Protein AF-A0A2D9G737-F1 (afdb_monomer)

pLDDT: mean 83.15, std 13.51, range [38.62, 96.81]

Radius of gyration: 27.71 Å; Cα contacts (8 Å, |Δi|>4): 265; chains: 1; bounding box: 64×62×77 Å

Secondary structure (DSSP, 8-state):
--------------SHHHHHHHHHHHHHHHHHTT-HHHHHHHHHHHHHHHHHHHHHHTT----GGG-PPBP-STTSTTSBHHHHHHHHHHHHHHHHHHHHHHHHHHHHTT---HHHHHHHHHHHHHTT-SPTT--SHHHHHHHHB-TTS-B-HHHHHHHTTTSS-HHHHS--TT---S---HHHHHTS-HHHHHHHHHHHHHHHHHHHHHHHHHHHHT-TTS-HHHHHHHHHHHHHHHHHHHHHHHHHHHHHHHHHHHHH---TTSHHHHHHHHHHHHHHHHHH-

Sequence (285 aa):
MSYDDHDDHGHHGSWAPIIASLGTMIFLYGFSEADMGITALGIAVLVWGMFTWWKDDLPFDGSEEMGELEAYGTPFGGMKIRKAGIWLFLMSEVMIFGSFFGAYMRMRTNWNTHWTLRDKAQEAIDTGVAGPGLTDIDSIVHECMTAKHKPMVAQCEEATGGLVNETFWFTDAGTPAYQHVAAEYITADFWTLLPGAVNTFALILSSFTVVLALKAAKNVDLEASVRDRKIRNYLAMTLLLGTLFLILKLWEWNHLIQDYDFTISTLAGSFFYVTTGAHGIHVFV

Mean predicted aligned error: 10.64 Å

Solvent-accessible surface area (backbone atoms only — not comparable to full-atom values): 15642 Å² total; per-residue (Å²): 134,90,80,84,82,80,75,70,82,73,72,69,85,67,60,28,66,59,38,28,52,52,9,48,52,38,22,54,52,14,56,73,70,69,35,66,68,46,24,52,50,9,49,52,38,25,51,50,14,50,52,51,42,47,65,70,53,65,78,66,79,82,52,79,90,74,61,78,56,62,30,80,50,85,94,46,52,82,35,50,40,70,63,51,48,51,52,53,52,52,52,52,51,53,53,54,51,47,50,50,52,52,52,48,50,35,62,75,43,48,58,52,50,74,67,57,50,45,52,44,33,44,50,12,49,77,71,69,42,30,26,94,90,48,85,46,46,67,58,40,51,54,62,19,31,46,101,81,75,45,76,38,46,74,49,24,18,52,37,22,55,58,73,37,39,75,55,46,55,43,38,58,96,82,61,74,72,96,59,81,44,70,66,63,65,33,67,69,40,71,81,54,34,46,61,57,53,52,39,54,50,32,53,54,51,22,56,51,29,45,52,51,20,52,54,40,70,71,42,80,89,49,57,65,75,59,32,53,52,49,28,52,52,24,47,50,49,23,53,51,29,49,51,49,39,54,53,52,49,54,51,52,50,51,46,38,38,73,77,65,67,54,37,66,87,40,73,49,28,35,53,49,52,51,51,54,44,54,50,50,52,63,69,70,106

Foldseek 3Di:
DDDPPPPDPCPPDQCLVVQLVQLVVQLVVCVVVVNPVSNVSSVVSNVVSVVSVCVVVVVCPVDCVVPQDQDCDPPRHRDGVVVVVVVVVVVVVVVVLVVLVVVVVCLLFVADDLVVLLVLLVVLLVVVLAAPPDNHSVVLSPQQADPVRDGPAVSNCRRSNNSRHPCNRTNPNPDDPPADALVCVQPVDPVSVVLVVVLVVLQVVLVVLQVQLVVLVPDPVDDPVVSVVSNVVSVVSSVVSLVSNLVSVVVSVVCCCPVVVLDCVGPNSVSVCVSVVVVNVVSVD

Structure (mmCIF, N/CA/C/O backbone):
data_AF-A0A2D9G737-F1
#
_entry.id   AF-A0A2D9G737-F1
#
loop_
_atom_site.group_PDB
_atom_site.id
_atom_site.type_symbol
_atom_site.label_atom_id
_atom_site.label_alt_id
_atom_site.label_comp_id
_atom_site.label_asym_id
_atom_site.label_entity_id
_atom_site.label_seq_id
_atom_site.pdbx_PDB_ins_code
_atom_site.Cartn_x
_atom_site.Cartn_y
_atom_site.Cartn_z
_atom_site.occupancy
_atom_site.B_iso_or_equiv
_atom_site.auth_seq_id
_atom_site.auth_comp_id
_atom_site.auth_asym_id
_atom_site.auth_atom_id
_atom_site.pdbx_PDB_model_num
ATOM 1 N N . MET A 1 1 ? 6.337 42.577 -38.619 1.00 38.62 1 MET A N 1
ATOM 2 C CA . MET A 1 1 ? 6.079 41.266 -39.242 1.00 38.62 1 MET A CA 1
ATOM 3 C C . MET A 1 1 ? 5.947 40.299 -38.084 1.00 38.62 1 MET A C 1
ATOM 5 O O . MET A 1 1 ? 6.913 40.166 -37.346 1.00 38.62 1 MET A O 1
ATOM 9 N N . SER A 1 2 ? 4.724 39.842 -37.808 1.00 45.25 2 SER A N 1
ATOM 10 C CA . SER A 1 2 ? 4.411 38.957 -36.687 1.00 45.25 2 SER A CA 1
ATOM 11 C C . SER A 1 2 ? 5.029 37.584 -36.913 1.00 45.25 2 SER A C 1
ATOM 13 O O . SER A 1 2 ? 5.023 37.087 -38.036 1.00 45.25 2 SER A O 1
ATOM 15 N N . TYR A 1 3 ? 5.543 36.999 -35.841 1.00 41.84 3 TYR A N 1
ATOM 16 C CA . TYR A 1 3 ? 5.690 35.559 -35.704 1.00 41.84 3 TYR A CA 1
ATOM 17 C C . TYR A 1 3 ? 5.041 35.222 -34.364 1.00 41.84 3 TYR A C 1
ATOM 19 O O . TYR A 1 3 ? 5.625 35.434 -33.303 1.00 41.84 3 TYR A O 1
ATOM 27 N N . ASP A 1 4 ? 3.761 34.862 -34.447 1.00 50.03 4 ASP A N 1
ATOM 28 C CA . ASP A 1 4 ? 3.094 34.048 -33.443 1.00 50.03 4 ASP A CA 1
ATOM 29 C C . ASP A 1 4 ? 3.833 32.708 -33.427 1.00 50.03 4 ASP A C 1
ATOM 31 O O . ASP A 1 4 ? 3.781 31.988 -34.417 1.00 50.03 4 ASP A O 1
ATOM 35 N N . ASP A 1 5 ? 4.537 32.402 -32.339 1.00 45.62 5 ASP A N 1
ATOM 36 C CA . ASP A 1 5 ? 5.130 31.077 -32.086 1.00 45.62 5 ASP A CA 1
ATOM 37 C C . ASP A 1 5 ? 4.305 30.357 -31.002 1.00 45.62 5 ASP A C 1
ATOM 39 O O . ASP A 1 5 ? 4.807 29.701 -30.092 1.00 45.62 5 ASP A O 1
ATOM 43 N N . HIS A 1 6 ? 2.983 30.539 -31.083 1.00 48.62 6 HIS A N 1
ATOM 44 C CA . HIS A 1 6 ? 2.002 29.645 -30.484 1.00 48.62 6 HIS A CA 1
ATOM 45 C C . HIS A 1 6 ? 1.850 28.423 -31.397 1.00 48.62 6 HIS A C 1
ATOM 47 O O . HIS A 1 6 ? 0.770 28.172 -31.921 1.00 48.62 6 HIS A O 1
ATOM 53 N N . ASP A 1 7 ? 2.929 27.668 -31.598 1.00 46.72 7 ASP A N 1
ATOM 54 C CA . ASP A 1 7 ? 2.819 26.333 -32.176 1.00 46.72 7 ASP A CA 1
ATOM 55 C C . ASP A 1 7 ? 2.378 25.377 -31.068 1.00 46.72 7 ASP A C 1
ATOM 57 O O . ASP A 1 7 ? 3.152 24.711 -30.378 1.00 46.72 7 ASP A O 1
ATOM 61 N N . ASP A 1 8 ? 1.061 25.427 -30.878 1.00 45.34 8 ASP A N 1
ATOM 62 C CA . ASP A 1 8 ? 0.184 24.361 -30.436 1.00 45.34 8 ASP A CA 1
ATOM 63 C C . ASP A 1 8 ? 0.866 22.987 -30.432 1.00 45.34 8 ASP A C 1
ATOM 65 O O . ASP A 1 8 ? 1.099 22.361 -31.471 1.00 45.34 8 ASP A O 1
ATOM 69 N N . HIS A 1 9 ? 1.101 22.457 -29.230 1.00 53.53 9 HIS A N 1
ATOM 70 C CA . HIS A 1 9 ? 1.337 21.032 -29.044 1.00 53.53 9 HIS A CA 1
ATOM 71 C C . HIS A 1 9 ? 0.063 20.275 -29.421 1.00 53.53 9 HIS A C 1
ATOM 73 O O . HIS A 1 9 ? -0.778 19.947 -28.581 1.00 53.53 9 HIS A O 1
ATOM 79 N N . GLY A 1 10 ? -0.077 19.981 -30.709 1.00 44.09 10 GLY A N 1
ATOM 80 C CA . GLY A 1 10 ? -1.022 19.007 -31.213 1.00 44.09 10 GLY A CA 1
ATOM 81 C C . GLY A 1 10 ? -0.613 17.623 -30.729 1.00 44.09 10 GLY A C 1
ATOM 82 O O . GLY A 1 10 ? -0.044 16.847 -31.495 1.00 44.09 10 GLY A O 1
ATOM 83 N N . HIS A 1 11 ? -0.918 17.290 -29.470 1.00 54.44 11 HIS A N 1
ATOM 84 C CA . HIS A 1 11 ? -1.119 15.902 -29.079 1.00 54.44 11 HIS A CA 1
ATOM 85 C C . HIS A 1 11 ? -2.234 15.375 -29.978 1.00 54.44 11 HIS A C 1
ATOM 87 O O . HIS A 1 11 ? -3.411 15.702 -29.843 1.00 54.44 11 HIS A O 1
ATOM 93 N N . HIS A 1 12 ? -1.811 14.621 -30.976 1.00 54.84 12 HIS A N 1
ATOM 94 C CA . HIS A 1 12 ? -2.632 13.941 -31.952 1.00 54.84 12 HIS A CA 1
ATOM 95 C C . HIS A 1 12 ? -3.614 13.119 -31.124 1.00 54.84 12 HIS A C 1
ATOM 97 O O . HIS A 1 12 ? -3.167 12.390 -30.242 1.00 54.84 12 HIS A O 1
ATOM 103 N N . GLY A 1 13 ? -4.921 13.331 -31.320 1.00 62.19 13 GLY A N 1
ATOM 104 C CA . GLY A 1 13 ? -5.977 12.904 -30.400 1.00 62.19 13 GLY A CA 1
ATOM 105 C C . GLY A 1 13 ? -5.836 11.447 -29.966 1.00 62.19 13 GLY A C 1
ATOM 106 O O . GLY A 1 13 ? -6.342 10.545 -30.634 1.00 62.19 13 GLY A O 1
ATOM 107 N N . SER A 1 14 ? -5.130 11.216 -28.856 1.00 75.81 14 SER A N 1
ATOM 108 C CA . SER A 1 14 ? -4.991 9.888 -28.286 1.00 75.81 14 SER A CA 1
ATOM 109 C C . SER A 1 14 ? -6.333 9.548 -27.673 1.00 75.81 14 SER A C 1
ATOM 111 O O . SER A 1 14 ? -6.892 10.298 -26.874 1.00 75.81 14 SER A O 1
ATOM 113 N N . TRP A 1 15 ? -6.864 8.402 -28.069 1.00 84.44 15 TRP A N 1
ATOM 114 C CA . TRP A 1 15 ? -8.124 7.894 -27.547 1.00 84.44 15 TRP A CA 1
ATOM 115 C C . TRP A 1 15 ? -7.937 7.277 -26.159 1.00 84.44 15 TRP A C 1
ATOM 117 O O . TRP A 1 15 ? -8.921 6.949 -25.499 1.00 84.44 15 TRP A O 1
ATOM 127 N N . ALA A 1 16 ? -6.692 7.136 -25.691 1.00 89.38 16 ALA A N 1
ATOM 128 C CA . ALA A 1 16 ? -6.380 6.451 -24.448 1.00 89.38 16 ALA A CA 1
ATOM 129 C C . ALA A 1 16 ? -7.069 7.056 -23.208 1.00 89.38 16 ALA A C 1
ATOM 131 O O . ALA A 1 16 ? -7.623 6.273 -22.438 1.00 89.38 16 ALA A O 1
ATOM 132 N N . PRO A 1 17 ? -7.167 8.391 -23.020 1.00 91.19 17 PRO A N 1
ATOM 133 C CA . PRO A 1 17 ? -7.915 8.963 -21.896 1.00 91.19 17 PRO A CA 1
ATOM 134 C C . PRO A 1 17 ? -9.419 8.649 -21.945 1.00 91.19 17 PRO A C 1
ATOM 136 O O . PRO A 1 17 ? -10.047 8.411 -20.912 1.00 91.19 17 PRO A O 1
ATOM 139 N N . ILE A 1 18 ? -10.008 8.602 -23.145 1.00 93.00 18 ILE A N 1
ATOM 140 C CA . ILE A 1 18 ? -11.428 8.267 -23.335 1.00 93.00 18 ILE A CA 1
ATOM 141 C C . ILE A 1 18 ? -11.661 6.782 -23.028 1.00 93.00 18 ILE A C 1
ATOM 143 O O . ILE A 1 18 ? -12.586 6.436 -22.299 1.00 93.00 18 ILE A O 1
ATOM 147 N N . ILE A 1 19 ? -10.792 5.901 -23.527 1.00 93.19 19 ILE A N 1
ATOM 148 C CA . ILE A 1 19 ? -10.875 4.458 -23.269 1.00 93.19 19 ILE A CA 1
ATOM 149 C C . ILE A 1 19 ? -10.659 4.168 -21.777 1.00 93.19 19 ILE A C 1
ATOM 151 O O . ILE A 1 19 ? -11.421 3.407 -21.187 1.00 93.19 19 ILE A O 1
ATOM 155 N N . ALA A 1 20 ? -9.671 4.808 -21.145 1.00 93.88 20 ALA A N 1
ATOM 156 C CA . ALA A 1 20 ? -9.384 4.633 -19.724 1.00 93.88 20 ALA A CA 1
ATOM 157 C C . ALA A 1 20 ? -10.532 5.137 -18.834 1.00 93.88 20 ALA A C 1
ATOM 159 O O . ALA A 1 20 ? -10.919 4.447 -17.894 1.00 93.88 20 ALA A O 1
ATOM 160 N N . SER A 1 21 ? -11.122 6.299 -19.138 1.00 94.88 21 SER A N 1
ATOM 161 C CA . SER A 1 21 ? -12.277 6.816 -18.384 1.00 94.88 21 SER A CA 1
ATOM 162 C C . SER A 1 21 ? -13.524 5.943 -18.551 1.00 94.88 21 SER A C 1
ATOM 164 O O . SER A 1 21 ? -14.192 5.650 -17.557 1.00 94.88 21 SER A O 1
ATOM 166 N N . LEU A 1 22 ? -13.797 5.449 -19.765 1.00 95.88 22 LEU A N 1
ATOM 167 C CA . LEU A 1 22 ? -14.870 4.484 -20.013 1.00 95.88 22 LEU A CA 1
ATOM 168 C C . LEU A 1 22 ? -14.628 3.165 -19.261 1.00 95.88 22 LEU A C 1
ATOM 170 O O . LEU A 1 22 ? -15.549 2.638 -18.640 1.00 95.88 22 LEU A O 1
ATOM 174 N N . GLY A 1 23 ? -13.393 2.659 -19.273 1.00 96.12 23 GLY A N 1
ATOM 175 C CA . GLY A 1 23 ? -12.992 1.470 -18.520 1.00 96.12 23 GLY A CA 1
ATOM 176 C C . GLY A 1 23 ? -13.212 1.636 -17.018 1.00 96.12 23 GLY A C 1
ATOM 177 O O . GLY A 1 23 ? -13.841 0.779 -16.400 1.00 96.12 23 GLY A O 1
ATOM 178 N N . THR A 1 24 ? -12.795 2.771 -16.447 1.00 95.81 24 THR A N 1
ATOM 179 C CA . THR A 1 24 ? -13.036 3.110 -15.033 1.00 95.81 24 THR A CA 1
ATOM 180 C C . THR A 1 24 ? -14.528 3.175 -14.714 1.00 95.81 24 THR A C 1
ATOM 182 O O . THR A 1 24 ? -14.958 2.622 -13.706 1.00 95.81 24 THR A O 1
ATOM 185 N N . MET A 1 25 ? -15.339 3.796 -15.574 1.00 96.38 25 MET A N 1
ATOM 186 C CA . MET A 1 25 ? -16.791 3.871 -15.379 1.00 96.38 25 MET A CA 1
ATOM 187 C C . MET A 1 25 ? -17.437 2.478 -15.366 1.00 96.38 25 MET A C 1
ATOM 189 O O . MET A 1 25 ? -18.204 2.172 -14.456 1.00 96.38 25 MET A O 1
ATOM 193 N N . ILE A 1 26 ? -17.112 1.626 -16.346 1.00 96.69 26 ILE A N 1
ATOM 194 C CA . ILE A 1 26 ? -17.645 0.256 -16.436 1.00 96.69 26 ILE A CA 1
ATOM 195 C C . ILE A 1 26 ? -17.180 -0.579 -15.239 1.00 96.69 26 ILE A C 1
ATOM 197 O O . ILE A 1 26 ? -17.980 -1.308 -14.660 1.00 96.69 26 ILE A O 1
ATOM 201 N N . PHE A 1 27 ? -15.911 -0.446 -14.844 1.00 96.81 27 PHE A N 1
ATOM 202 C CA . PHE A 1 27 ? -15.358 -1.128 -13.677 1.00 96.81 27 PHE A CA 1
ATOM 203 C C . PHE A 1 27 ? -16.106 -0.747 -12.396 1.00 96.81 27 PHE A C 1
ATOM 205 O O .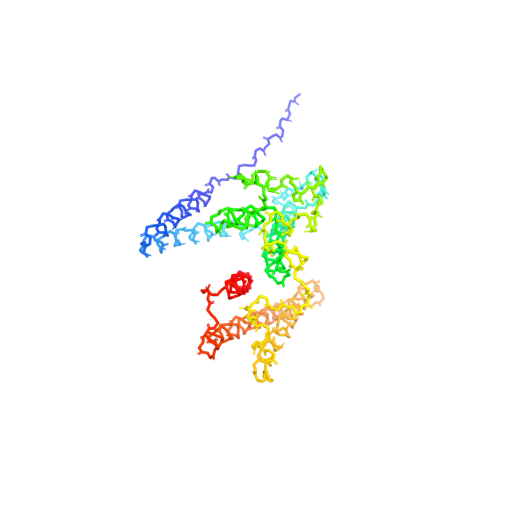 PHE A 1 27 ? -16.563 -1.634 -11.681 1.00 96.81 27 PHE A O 1
ATOM 212 N N . LEU A 1 28 ? -16.273 0.552 -12.128 1.00 96.44 28 LEU A N 1
ATOM 213 C CA . LEU A 1 28 ? -16.959 1.028 -10.924 1.00 96.44 28 LEU A CA 1
ATOM 214 C C . LEU A 1 28 ? -18.439 0.633 -10.915 1.00 96.44 28 LEU A C 1
ATOM 216 O O . LEU A 1 28 ? -18.955 0.248 -9.868 1.00 96.44 28 LEU A O 1
ATOM 220 N N . TYR A 1 29 ? -19.109 0.681 -12.069 1.00 96.38 29 TYR A N 1
ATOM 221 C CA . TYR A 1 29 ? -20.492 0.225 -12.194 1.00 96.38 29 TYR A CA 1
ATOM 222 C C . TYR A 1 29 ? -20.622 -1.283 -11.932 1.00 96.38 29 TYR A C 1
ATOM 224 O O . TYR A 1 29 ? -21.425 -1.691 -11.097 1.00 96.38 29 TYR A O 1
ATOM 232 N N . GLY A 1 30 ? -19.787 -2.108 -12.572 1.00 95.69 30 GLY A N 1
ATOM 233 C CA . GLY A 1 30 ? -19.777 -3.557 -12.353 1.00 95.69 30 GLY A CA 1
ATOM 234 C C . GLY A 1 30 ? -19.458 -3.931 -10.906 1.00 95.69 30 GLY A C 1
ATOM 235 O O . GLY A 1 30 ? -20.112 -4.805 -10.339 1.00 95.69 30 GLY A O 1
ATOM 236 N N . PHE A 1 31 ? -18.504 -3.227 -10.291 1.00 94.62 31 PHE A N 1
ATOM 237 C CA . PHE A 1 31 ? -18.146 -3.422 -8.890 1.00 94.62 31 PHE A CA 1
ATOM 238 C C . PHE A 1 31 ? -19.308 -3.061 -7.954 1.00 94.62 31 PHE A C 1
ATOM 240 O O . PHE A 1 31 ? -19.578 -3.797 -7.007 1.00 94.62 31 PHE A O 1
ATOM 247 N N . SER A 1 32 ? -20.027 -1.969 -8.238 1.00 96.31 32 SER A N 1
ATOM 248 C CA . SER A 1 32 ? -21.192 -1.533 -7.456 1.00 96.31 32 SER A CA 1
ATOM 249 C C . SER A 1 32 ? -22.349 -2.533 -7.502 1.00 96.31 32 SER A C 1
ATOM 251 O O . SER A 1 32 ? -23.005 -2.747 -6.487 1.00 96.31 32 SER A O 1
ATOM 253 N N . GLU A 1 33 ? -22.598 -3.150 -8.657 1.00 96.06 33 GLU A N 1
ATOM 254 C CA . GLU A 1 33 ? -23.663 -4.152 -8.836 1.00 96.06 33 GLU A CA 1
ATOM 255 C C . GLU A 1 33 ? -23.215 -5.578 -8.461 1.00 96.06 33 GLU A C 1
ATOM 257 O O . GLU A 1 33 ? -23.981 -6.530 -8.601 1.00 96.06 33 GLU A O 1
ATOM 262 N N . ALA A 1 34 ? -21.968 -5.746 -8.003 1.00 94.44 34 ALA A N 1
ATOM 263 C CA . ALA A 1 34 ? -21.334 -7.044 -7.764 1.00 94.44 34 ALA A CA 1
ATOM 264 C C . ALA A 1 34 ? -21.394 -8.003 -8.980 1.00 94.44 34 ALA A C 1
ATOM 266 O O . ALA A 1 34 ? -21.331 -9.227 -8.827 1.00 94.44 34 ALA A O 1
ATOM 267 N N . ASP A 1 35 ? -21.474 -7.459 -10.199 1.00 95.81 35 ASP A N 1
ATOM 268 C CA . ASP A 1 35 ? -21.464 -8.228 -11.443 1.00 95.81 35 ASP A CA 1
ATOM 269 C C . ASP A 1 35 ? -20.013 -8.477 -11.875 1.00 95.81 35 ASP A C 1
ATOM 271 O O . ASP A 1 35 ? -19.304 -7.586 -12.361 1.00 95.81 35 ASP A O 1
ATOM 275 N N . MET A 1 36 ? -19.558 -9.721 -11.704 1.00 94.19 36 MET A N 1
ATOM 276 C CA . MET A 1 36 ? -18.197 -10.130 -12.063 1.00 94.19 36 MET A CA 1
ATOM 277 C C . MET A 1 36 ? -17.896 -9.960 -13.558 1.00 94.19 36 MET A C 1
ATOM 279 O O . MET A 1 36 ? -16.752 -9.675 -13.914 1.00 94.19 36 MET A O 1
ATOM 283 N N . GLY A 1 37 ? -18.891 -10.127 -14.433 1.00 95.88 37 GLY A N 1
ATOM 284 C CA . GLY A 1 37 ? -18.724 -10.018 -15.880 1.00 95.88 37 GLY A CA 1
ATOM 285 C C . GLY A 1 37 ? -18.482 -8.576 -16.312 1.00 95.88 37 GLY A C 1
ATOM 286 O O . GLY A 1 37 ? -17.514 -8.296 -17.024 1.00 95.88 37 GLY A O 1
ATOM 287 N N . ILE A 1 38 ? -19.311 -7.649 -15.827 1.00 95.12 38 ILE A N 1
ATOM 288 C CA . ILE A 1 38 ? -19.152 -6.212 -16.098 1.00 95.12 38 ILE A CA 1
ATOM 289 C C . ILE A 1 38 ? -17.867 -5.687 -15.449 1.00 95.12 38 ILE A C 1
ATOM 291 O O . ILE A 1 38 ? -17.118 -4.942 -16.084 1.00 95.12 38 ILE A O 1
ATOM 295 N N . THR A 1 39 ? -17.554 -6.127 -14.227 1.00 95.81 39 THR A N 1
ATOM 296 C CA . THR A 1 39 ? -16.306 -5.753 -13.542 1.00 95.81 39 THR A CA 1
ATOM 297 C C . THR A 1 39 ? -15.077 -6.185 -14.345 1.00 95.81 39 THR A C 1
ATOM 299 O O . THR A 1 39 ? -14.180 -5.375 -14.588 1.00 95.81 39 THR A O 1
ATOM 302 N N . ALA A 1 40 ? -15.041 -7.439 -14.811 1.00 96.19 40 ALA A N 1
ATOM 303 C CA . ALA A 1 40 ? -13.937 -7.958 -15.617 1.00 96.19 40 ALA A CA 1
ATOM 304 C C . ALA A 1 40 ? -13.809 -7.230 -16.965 1.00 96.19 40 ALA A C 1
ATOM 306 O O . ALA A 1 40 ? -12.693 -6.932 -17.395 1.00 96.19 40 ALA A O 1
ATOM 307 N N . LEU A 1 41 ? -14.935 -6.893 -17.605 1.00 96.62 41 LEU A N 1
ATOM 308 C CA . LEU A 1 41 ? -14.948 -6.075 -18.818 1.00 96.62 41 LEU A CA 1
ATOM 309 C C . LEU A 1 41 ? -14.355 -4.684 -18.560 1.00 96.62 41 LEU A C 1
ATOM 311 O O . LEU A 1 41 ? -13.513 -4.231 -19.334 1.00 96.62 41 LEU A O 1
ATOM 315 N N . GLY A 1 42 ? -14.751 -4.026 -17.468 1.00 96.25 42 GLY A N 1
ATOM 316 C CA . GLY A 1 42 ? -14.215 -2.723 -17.077 1.00 96.25 42 GLY A CA 1
ATOM 317 C C . GLY A 1 42 ? -12.700 -2.748 -16.878 1.00 96.25 42 GLY A C 1
ATOM 318 O O . GLY A 1 42 ? -11.994 -1.912 -17.443 1.00 96.25 42 GLY A O 1
ATOM 319 N N . ILE A 1 43 ? -12.186 -3.760 -16.167 1.00 95.50 43 ILE A N 1
ATOM 320 C CA . ILE A 1 43 ? -10.738 -3.971 -15.988 1.00 95.50 43 ILE A CA 1
ATOM 321 C C . ILE A 1 43 ? -10.049 -4.185 -17.340 1.00 95.50 43 ILE A C 1
ATOM 323 O O . ILE A 1 43 ? -9.027 -3.557 -17.605 1.00 95.50 43 ILE A O 1
ATOM 327 N N . ALA A 1 44 ? -10.601 -5.028 -18.216 1.00 96.12 44 ALA A N 1
ATOM 328 C CA . ALA A 1 44 ? -10.011 -5.298 -19.527 1.00 96.12 44 ALA A CA 1
ATOM 329 C C . ALA A 1 44 ? -9.926 -4.032 -20.399 1.00 96.12 44 ALA A C 1
ATOM 331 O O . ALA A 1 44 ? -8.891 -3.781 -21.019 1.00 96.12 44 ALA A O 1
ATOM 332 N N . VAL A 1 45 ? -10.981 -3.208 -20.412 1.00 96.25 45 VAL A N 1
ATOM 333 C CA . VAL A 1 45 ? -11.005 -1.930 -21.143 1.00 96.25 45 VAL A CA 1
ATOM 334 C C . VAL A 1 45 ? -10.017 -0.929 -20.540 1.00 96.25 45 VAL A C 1
ATOM 336 O O . VAL A 1 45 ? -9.292 -0.269 -21.283 1.00 96.25 45 VAL A O 1
ATOM 339 N N . LEU A 1 46 ? -9.929 -0.846 -19.210 1.00 95.00 46 LEU A N 1
ATOM 340 C CA . LEU A 1 46 ? -8.976 0.027 -18.520 1.00 95.00 46 LEU A CA 1
ATOM 341 C C . LEU A 1 46 ? -7.526 -0.370 -18.832 1.00 95.00 46 LEU A C 1
ATOM 343 O O . LEU A 1 46 ? -6.723 0.484 -19.210 1.00 95.00 46 LEU A O 1
ATOM 347 N N . VAL A 1 47 ? -7.202 -1.664 -18.742 1.00 93.94 47 VAL A N 1
ATOM 348 C CA . VAL A 1 47 ? -5.876 -2.202 -19.089 1.00 93.94 47 VAL A CA 1
ATOM 349 C C . VAL A 1 47 ? -5.558 -1.930 -20.557 1.00 93.94 47 VAL A C 1
ATOM 351 O O . VAL A 1 47 ? -4.448 -1.503 -20.870 1.00 93.94 47 VAL A O 1
ATOM 354 N N . TRP A 1 48 ? -6.523 -2.098 -21.462 1.00 94.25 48 TRP A N 1
ATOM 355 C CA . TRP A 1 48 ? -6.330 -1.759 -22.871 1.00 94.25 48 TRP A CA 1
ATOM 356 C C . TRP A 1 48 ? -6.059 -0.260 -23.081 1.00 94.25 48 TRP A C 1
ATOM 358 O O . TRP A 1 48 ? -5.151 0.096 -23.839 1.00 94.25 48 TRP A O 1
ATOM 368 N N . GLY A 1 49 ? -6.772 0.623 -22.377 1.00 92.88 49 GLY A N 1
ATOM 369 C CA . GLY A 1 49 ? -6.502 2.064 -22.381 1.00 92.88 49 GLY A CA 1
ATOM 370 C C . GLY A 1 49 ? -5.076 2.388 -21.924 1.00 92.88 49 GLY A C 1
ATOM 371 O O . GLY A 1 49 ? -4.361 3.115 -22.615 1.00 92.88 49 GLY A O 1
ATOM 372 N N . MET A 1 50 ? -4.629 1.772 -20.825 1.00 91.12 50 MET A N 1
ATOM 373 C CA . MET A 1 50 ? -3.268 1.921 -20.293 1.00 91.12 50 MET A CA 1
ATOM 374 C C . MET A 1 50 ? -2.203 1.432 -21.282 1.00 91.12 50 MET A C 1
ATOM 376 O O . MET A 1 50 ? -1.240 2.142 -21.554 1.00 91.12 50 MET A O 1
ATOM 380 N N . PHE A 1 51 ? -2.391 0.249 -21.875 1.00 90.50 51 PHE A N 1
ATOM 381 C CA . PHE A 1 51 ? -1.465 -0.299 -22.871 1.00 90.50 51 PHE A CA 1
ATOM 382 C C . PHE A 1 51 ? -1.396 0.554 -24.135 1.00 90.50 51 PHE A C 1
ATOM 384 O O . PHE A 1 51 ? -0.316 0.721 -24.699 1.00 90.50 51 PHE A O 1
ATOM 391 N N . THR A 1 52 ? -2.531 1.094 -24.584 1.00 90.00 52 THR A N 1
ATOM 392 C CA . THR A 1 52 ? -2.573 2.002 -25.738 1.00 90.00 52 THR A CA 1
ATOM 393 C C . THR A 1 52 ? -1.763 3.257 -25.438 1.00 90.00 52 THR A C 1
ATOM 395 O O . THR A 1 52 ? -0.893 3.613 -26.227 1.00 90.00 52 THR A O 1
ATOM 398 N N . TRP A 1 53 ? -1.970 3.852 -24.258 1.00 87.75 53 TRP A N 1
ATOM 399 C CA . TRP A 1 53 ? -1.206 5.016 -23.819 1.00 87.75 53 TRP A CA 1
ATOM 400 C C . TRP A 1 53 ? 0.294 4.728 -23.713 1.00 87.75 53 TRP A C 1
ATOM 402 O O . TRP A 1 53 ? 1.094 5.450 -24.299 1.00 87.75 53 TRP A O 1
ATOM 412 N N . TRP A 1 54 ? 0.692 3.648 -23.036 1.00 86.56 54 TRP A N 1
ATOM 413 C CA . TRP A 1 54 ? 2.104 3.280 -22.909 1.00 86.56 54 TRP A CA 1
ATOM 414 C C . TRP A 1 54 ? 2.757 2.980 -24.251 1.00 86.56 54 TRP A C 1
ATOM 416 O O . TRP A 1 54 ? 3.890 3.385 -24.476 1.00 86.56 54 TRP A O 1
ATOM 426 N N . LYS A 1 55 ? 2.063 2.311 -25.174 1.00 85.12 55 LYS A N 1
ATOM 427 C CA . LYS A 1 55 ? 2.589 2.077 -26.525 1.00 85.12 55 LYS A CA 1
ATOM 428 C C . LYS A 1 55 ? 2.822 3.394 -27.276 1.00 85.12 55 LYS A C 1
ATOM 430 O O . LYS A 1 55 ? 3.729 3.454 -28.101 1.00 85.12 55 LYS A O 1
ATOM 435 N N . ASP A 1 56 ? 1.996 4.407 -27.033 1.00 82.12 56 ASP A N 1
ATOM 436 C CA . ASP A 1 56 ? 2.156 5.735 -27.630 1.00 82.12 56 ASP A CA 1
ATOM 437 C C . ASP A 1 56 ? 3.274 6.549 -26.934 1.00 82.12 56 ASP A C 1
ATOM 439 O O . ASP A 1 56 ? 3.927 7.349 -27.596 1.00 82.12 56 ASP A O 1
ATOM 443 N N . ASP A 1 57 ? 3.549 6.305 -25.642 1.00 78.50 57 ASP A N 1
ATOM 444 C CA . ASP A 1 57 ? 4.586 7.002 -24.847 1.00 78.50 57 ASP A CA 1
ATOM 445 C C . ASP A 1 57 ? 5.990 6.349 -24.911 1.00 78.50 57 ASP A C 1
ATOM 447 O O . ASP A 1 57 ? 7.007 7.030 -24.814 1.00 78.50 57 ASP A O 1
ATOM 451 N N . LEU A 1 58 ? 6.094 5.029 -25.098 1.00 74.00 58 LEU A N 1
ATOM 452 C CA . LEU A 1 58 ? 7.375 4.296 -25.130 1.00 74.00 58 LEU A CA 1
ATOM 453 C C . LEU A 1 58 ? 8.377 4.735 -26.222 1.00 74.00 58 LEU A C 1
ATOM 455 O O . LEU A 1 58 ? 9.577 4.626 -25.969 1.00 74.00 58 LEU A O 1
ATOM 459 N N . PRO A 1 59 ? 7.962 5.211 -27.415 1.00 69.44 59 PRO A N 1
ATOM 460 C CA . PRO A 1 59 ? 8.888 5.723 -28.425 1.00 69.44 59 PRO A CA 1
ATOM 461 C C . PRO A 1 59 ? 9.599 7.032 -28.039 1.00 69.44 59 PRO A C 1
ATOM 463 O O . PRO A 1 59 ? 10.485 7.453 -28.777 1.00 69.44 59 PRO A O 1
ATOM 466 N N . PHE A 1 60 ? 9.240 7.684 -26.924 1.00 60.81 60 PHE A N 1
ATOM 467 C CA . PHE A 1 60 ? 9.938 8.882 -26.453 1.00 60.81 60 PHE A CA 1
ATOM 468 C C . PHE A 1 60 ? 11.329 8.526 -25.913 1.00 60.81 60 PHE A C 1
ATOM 470 O O . PHE A 1 60 ? 11.482 8.011 -24.804 1.00 60.81 60 PHE A O 1
ATOM 477 N N . ASP A 1 61 ? 12.359 8.859 -26.685 1.00 53.81 61 ASP A N 1
ATOM 478 C CA . ASP A 1 61 ? 13.769 8.617 -26.369 1.00 53.81 61 ASP A CA 1
ATOM 479 C C . ASP A 1 61 ? 14.407 9.698 -25.471 1.00 53.81 61 ASP A C 1
ATOM 481 O O . ASP A 1 61 ? 15.574 9.587 -25.090 1.00 53.81 61 ASP A O 1
ATOM 485 N N . GLY A 1 62 ? 13.647 10.731 -25.089 1.00 52.03 62 GLY A N 1
ATOM 486 C CA . GLY A 1 62 ? 14.130 11.836 -24.256 1.00 52.03 62 GLY A CA 1
ATOM 487 C C . GLY A 1 62 ? 15.214 12.688 -24.928 1.00 52.03 62 GLY A C 1
ATOM 488 O O . GLY A 1 62 ? 15.903 13.439 -24.224 1.00 52.03 62 GLY A O 1
ATOM 489 N N . SER A 1 63 ? 15.385 12.556 -26.251 1.00 49.75 63 SER A N 1
ATOM 490 C CA . SER A 1 63 ? 16.264 13.402 -27.054 1.00 49.75 63 SER A CA 1
ATOM 491 C C . SER A 1 63 ? 15.728 14.840 -27.104 1.00 49.75 63 SER A C 1
ATOM 493 O O . SER A 1 63 ? 14.519 15.075 -27.079 1.00 49.75 63 SER A O 1
ATOM 495 N N . GLU A 1 64 ? 16.632 15.827 -27.156 1.00 50.09 64 GLU A N 1
ATOM 496 C CA . GLU A 1 64 ? 16.273 17.252 -27.299 1.00 50.09 64 GLU A CA 1
ATOM 497 C C . GLU A 1 64 ? 15.441 17.529 -28.568 1.00 50.09 64 GLU A C 1
ATOM 499 O O . GLU A 1 64 ? 14.735 18.531 -28.627 1.00 50.09 64 GLU A O 1
ATOM 504 N N . GLU A 1 65 ? 15.474 16.621 -29.550 1.00 48.81 65 GLU A N 1
ATOM 505 C CA . GLU A 1 65 ? 14.799 16.731 -30.848 1.00 48.81 65 GLU A CA 1
ATOM 506 C C . GLU A 1 65 ? 13.260 16.665 -30.742 1.00 48.81 65 GLU A C 1
ATOM 508 O O . GLU A 1 65 ? 12.564 17.179 -31.613 1.00 48.81 65 GLU A O 1
ATOM 513 N N . MET A 1 66 ? 12.720 16.111 -29.646 1.00 56.19 66 MET A N 1
ATOM 514 C CA . MET A 1 66 ? 11.273 16.020 -29.373 1.00 56.19 66 MET A CA 1
ATOM 515 C C . MET A 1 66 ? 10.767 17.045 -28.334 1.00 56.19 66 MET A C 1
ATOM 517 O O . MET A 1 66 ? 9.594 17.003 -27.965 1.00 56.19 66 MET A O 1
ATOM 521 N N . GLY A 1 67 ? 11.625 17.967 -27.866 1.00 53.09 67 GLY A N 1
ATOM 522 C CA . GLY A 1 67 ? 11.229 19.140 -27.071 1.00 53.09 67 GLY A CA 1
ATOM 523 C C . GLY A 1 67 ? 10.496 18.832 -25.756 1.00 53.09 67 GLY A C 1
ATOM 524 O O . GLY A 1 67 ? 9.352 19.245 -25.573 1.00 53.09 67 GLY A O 1
ATOM 525 N N . GLU A 1 68 ? 11.127 18.114 -24.816 1.00 64.31 68 GLU A N 1
ATOM 526 C CA . GLU A 1 68 ? 10.527 17.901 -23.487 1.00 64.31 68 GLU A CA 1
ATOM 527 C C . GLU A 1 68 ? 10.312 19.240 -22.754 1.00 64.31 68 GLU A C 1
ATOM 529 O O . GLU A 1 68 ? 11.265 19.959 -22.462 1.00 64.31 68 GLU A O 1
ATOM 534 N N . LEU A 1 69 ? 9.056 19.543 -22.403 1.00 71.62 69 LEU A N 1
ATOM 535 C CA . LEU A 1 69 ? 8.694 20.763 -21.682 1.00 71.62 69 LEU A CA 1
ATOM 536 C C . LEU A 1 69 ? 9.357 20.838 -20.299 1.00 71.62 69 LEU A C 1
ATOM 538 O O . LEU A 1 69 ? 9.356 19.877 -19.515 1.00 71.62 69 LEU A O 1
ATOM 542 N N . GLU A 1 70 ? 9.871 22.020 -19.973 1.00 79.56 70 GLU A N 1
ATOM 543 C CA . GLU A 1 70 ? 10.366 22.343 -18.640 1.00 79.56 70 GLU A CA 1
ATOM 544 C C . GLU A 1 70 ? 9.235 22.868 -17.752 1.00 79.56 70 GLU A C 1
ATOM 546 O O . GLU A 1 70 ? 8.365 23.634 -18.171 1.00 79.56 70 GLU A O 1
ATOM 551 N N . ALA A 1 71 ? 9.243 22.465 -16.485 1.00 81.50 71 ALA A N 1
ATOM 552 C CA . ALA A 1 71 ? 8.346 23.014 -15.487 1.00 81.50 71 ALA A CA 1
ATOM 553 C C . ALA A 1 71 ? 8.754 24.461 -15.168 1.00 81.50 71 ALA A C 1
ATOM 555 O O . ALA A 1 71 ? 9.899 24.731 -14.811 1.00 81.50 71 ALA A O 1
ATOM 556 N N . TYR A 1 72 ? 7.800 25.388 -15.263 1.00 77.06 72 TYR A N 1
ATOM 557 C CA . TYR A 1 72 ? 8.036 26.818 -15.019 1.00 77.06 72 TYR A CA 1
ATOM 558 C C . TYR A 1 72 ? 7.720 27.248 -13.570 1.00 77.06 72 TYR A C 1
ATOM 560 O O . TYR A 1 72 ? 8.202 28.270 -13.091 1.00 77.06 72 TYR A O 1
ATOM 568 N N . GLY A 1 73 ? 6.907 26.470 -12.846 1.00 79.56 73 GLY A N 1
ATOM 569 C CA . GLY A 1 73 ? 6.448 26.804 -11.492 1.00 79.56 73 GLY A CA 1
ATOM 570 C C . GLY A 1 73 ? 7.425 26.404 -10.381 1.00 79.56 73 GLY A C 1
ATOM 571 O O . GLY A 1 73 ? 8.037 25.337 -10.425 1.00 79.56 73 GLY A O 1
ATOM 572 N N . THR A 1 74 ? 7.532 27.219 -9.327 1.00 83.56 74 THR A N 1
ATOM 573 C CA . THR A 1 74 ? 8.185 26.819 -8.068 1.00 83.56 74 THR A CA 1
ATOM 574 C C . THR A 1 74 ? 7.333 25.752 -7.360 1.00 83.56 74 THR A C 1
ATOM 576 O O . THR A 1 74 ? 6.107 25.862 -7.369 1.00 83.56 74 THR A O 1
ATOM 579 N N . PRO A 1 75 ? 7.916 24.697 -6.757 1.00 86.19 75 PRO A N 1
ATOM 580 C CA . PRO A 1 75 ? 9.338 24.454 -6.479 1.00 86.19 75 PRO A CA 1
ATOM 581 C C . PRO A 1 75 ? 10.116 23.708 -7.584 1.00 86.19 75 PRO A C 1
ATOM 583 O O . PRO A 1 75 ? 11.293 23.418 -7.391 1.00 86.19 75 PRO A O 1
ATOM 586 N N . PHE A 1 76 ? 9.497 23.380 -8.723 1.00 86.06 76 PHE A N 1
ATOM 587 C CA . PHE A 1 76 ? 10.083 22.511 -9.758 1.00 86.06 76 PHE A CA 1
ATOM 588 C C . PHE A 1 76 ? 10.648 23.256 -10.980 1.00 86.06 76 PHE A C 1
ATOM 590 O O . PHE A 1 76 ? 10.928 22.627 -11.999 1.00 86.06 76 PHE A O 1
ATOM 597 N N . GLY A 1 77 ? 10.829 24.575 -10.871 1.00 85.38 77 GLY A N 1
ATOM 598 C CA . GLY A 1 77 ? 11.329 25.440 -11.939 1.00 85.38 77 GLY A CA 1
ATOM 599 C C . GLY A 1 77 ? 12.627 24.919 -12.564 1.00 85.38 77 GLY A C 1
ATOM 600 O O . GLY A 1 77 ? 13.583 24.632 -11.843 1.00 85.38 77 GLY A O 1
ATOM 601 N N . GLY A 1 78 ? 12.656 24.788 -13.892 1.00 83.44 78 GLY A N 1
ATOM 602 C CA . GLY A 1 78 ? 13.830 24.334 -14.651 1.00 83.44 78 GLY A CA 1
ATOM 603 C C . GLY A 1 78 ? 14.077 22.820 -14.621 1.00 83.44 78 GLY A C 1
ATOM 604 O O . GLY A 1 78 ? 15.158 22.361 -14.986 1.00 83.44 78 GLY A O 1
ATOM 605 N N . MET A 1 79 ? 13.111 22.013 -14.164 1.00 84.75 79 MET A N 1
ATOM 606 C CA . MET A 1 79 ? 13.156 20.554 -14.312 1.00 84.75 79 MET A CA 1
ATOM 607 C C . MET A 1 79 ? 12.235 20.069 -15.428 1.00 84.75 79 MET A C 1
ATOM 609 O O . MET A 1 79 ? 11.143 20.590 -15.618 1.00 84.75 79 MET A O 1
ATOM 613 N N . LYS A 1 80 ? 12.631 18.982 -16.099 1.00 85.44 80 LYS A N 1
ATOM 614 C CA . LYS A 1 80 ? 11.785 18.256 -17.058 1.00 85.44 80 LYS A CA 1
ATOM 615 C C . LYS A 1 80 ? 10.438 17.873 -16.432 1.00 85.44 80 LYS A C 1
ATOM 617 O O . LYS A 1 80 ? 10.413 17.281 -15.344 1.00 85.44 80 LYS A O 1
ATOM 622 N N . ILE A 1 81 ? 9.333 18.139 -17.133 1.00 83.38 81 ILE A N 1
ATOM 623 C CA . ILE A 1 81 ? 7.971 17.960 -16.602 1.00 83.38 81 ILE A CA 1
ATOM 624 C C . ILE A 1 81 ? 7.677 16.521 -16.156 1.00 83.38 81 ILE A C 1
ATOM 626 O O . ILE A 1 81 ? 7.062 16.323 -15.114 1.00 83.38 81 ILE A O 1
ATOM 630 N N . ARG A 1 82 ? 8.199 15.505 -16.858 1.00 83.44 82 ARG A N 1
ATOM 631 C CA . ARG A 1 82 ? 8.030 14.083 -16.488 1.00 83.44 82 ARG A CA 1
ATOM 632 C C . ARG A 1 82 ? 8.685 13.763 -15.143 1.00 83.44 82 ARG A C 1
ATOM 634 O O . ARG A 1 82 ? 8.106 13.077 -14.308 1.00 83.44 82 ARG A O 1
ATOM 641 N N . LYS A 1 83 ? 9.872 14.322 -14.889 1.00 86.38 83 LYS A N 1
ATOM 642 C CA . LYS A 1 83 ? 10.572 14.163 -13.607 1.00 86.38 83 LYS A CA 1
ATOM 643 C C . LYS A 1 83 ? 9.821 14.872 -12.479 1.00 86.38 83 LYS A C 1
ATOM 645 O O . LYS A 1 83 ? 9.699 14.308 -11.395 1.00 86.38 83 LYS A O 1
ATOM 650 N N . ALA A 1 84 ? 9.317 16.081 -12.727 1.00 88.44 84 ALA A N 1
ATOM 651 C CA . ALA A 1 84 ? 8.482 16.802 -11.765 1.00 88.44 84 ALA A CA 1
ATOM 652 C C . ALA A 1 84 ? 7.165 16.051 -11.479 1.00 88.44 84 ALA A C 1
ATOM 654 O O . ALA A 1 84 ? 6.775 15.920 -10.321 1.00 88.44 84 ALA A O 1
ATOM 655 N N . GLY A 1 85 ? 6.535 15.483 -12.512 1.00 89.25 85 GLY A N 1
ATOM 656 C CA . GLY A 1 85 ? 5.338 14.650 -12.402 1.00 89.25 85 GLY A CA 1
ATOM 657 C C . GLY A 1 85 ? 5.557 13.409 -11.538 1.00 89.25 85 GLY A C 1
ATOM 658 O O . GLY A 1 85 ? 4.754 13.148 -10.648 1.00 89.25 85 GLY A O 1
ATOM 659 N N . ILE A 1 86 ? 6.682 12.704 -11.710 1.00 91.50 86 ILE A N 1
ATOM 660 C CA . ILE A 1 86 ? 7.045 11.572 -10.840 1.00 91.50 86 ILE A CA 1
ATOM 661 C C . ILE A 1 86 ? 7.238 12.012 -9.385 1.00 91.50 86 ILE A C 1
ATOM 663 O O . ILE A 1 86 ? 6.780 11.318 -8.484 1.00 91.50 86 ILE A O 1
ATOM 667 N N . TRP A 1 87 ? 7.855 13.168 -9.119 1.00 91.56 87 TRP A N 1
ATOM 668 C CA . TRP A 1 87 ? 7.959 13.677 -7.746 1.00 91.56 87 TRP A CA 1
ATOM 669 C C . TRP A 1 87 ? 6.596 13.965 -7.119 1.00 91.56 87 TRP A C 1
ATOM 671 O O . TRP A 1 87 ? 6.369 13.577 -5.976 1.00 91.56 87 TRP A O 1
ATOM 681 N N . LEU A 1 88 ? 5.694 14.614 -7.858 1.00 91.69 88 LEU A N 1
ATOM 682 C CA . LEU A 1 88 ? 4.334 14.886 -7.391 1.00 91.69 88 LEU A CA 1
ATOM 683 C C . LEU A 1 88 ? 3.558 13.595 -7.119 1.00 91.69 88 LEU A C 1
ATOM 685 O O . LEU A 1 88 ? 2.950 13.471 -6.059 1.00 91.69 88 LEU A O 1
ATOM 689 N N . PHE A 1 89 ? 3.639 12.629 -8.034 1.00 93.94 89 PHE A N 1
ATOM 690 C CA . PHE A 1 89 ? 3.039 11.308 -7.868 1.00 93.94 89 PHE A CA 1
ATOM 691 C C . PHE A 1 89 ? 3.574 10.592 -6.616 1.00 93.94 89 PHE A C 1
ATOM 693 O O . PHE A 1 89 ? 2.802 10.145 -5.771 1.00 93.94 89 PHE A O 1
ATOM 700 N N . LEU A 1 90 ? 4.896 10.560 -6.419 1.00 94.19 90 LEU A N 1
ATOM 701 C CA . LEU A 1 90 ? 5.496 9.949 -5.229 1.00 94.19 90 LEU A CA 1
ATOM 702 C C . LEU A 1 90 ? 5.075 10.663 -3.935 1.00 94.19 90 LEU A C 1
ATOM 704 O O . LEU A 1 90 ? 4.838 10.007 -2.924 1.00 94.19 90 LEU A O 1
ATOM 708 N N . MET A 1 91 ? 4.949 11.994 -3.950 1.00 94.50 91 MET A N 1
ATOM 709 C CA . MET A 1 91 ? 4.440 12.741 -2.796 1.00 94.50 91 MET A CA 1
ATOM 710 C C . MET A 1 91 ? 2.976 12.399 -2.495 1.00 94.50 91 MET A C 1
ATOM 712 O O . MET A 1 91 ? 2.632 12.257 -1.321 1.00 94.50 91 MET A O 1
ATOM 716 N N . SER A 1 92 ? 2.120 12.234 -3.513 1.00 95.44 92 SER A N 1
ATOM 717 C CA . SER A 1 92 ? 0.732 11.808 -3.289 1.00 95.44 92 SER A CA 1
ATOM 718 C C . SER A 1 92 ? 0.637 10.401 -2.714 1.00 95.44 92 SER A C 1
ATOM 720 O O . SER A 1 92 ? -0.124 10.203 -1.769 1.00 95.44 92 SER A O 1
ATOM 722 N N . GLU A 1 93 ? 1.463 9.464 -3.180 1.00 95.00 93 GLU A N 1
ATOM 723 C CA . GLU A 1 93 ? 1.508 8.110 -2.614 1.00 95.00 93 GLU A CA 1
ATOM 724 C C . GLU A 1 93 ? 1.951 8.126 -1.143 1.00 95.00 93 GLU A C 1
ATOM 726 O O . GLU A 1 93 ? 1.328 7.497 -0.285 1.00 95.00 93 GLU A O 1
ATOM 731 N N . VAL A 1 94 ? 2.964 8.930 -0.798 1.00 95.50 94 VAL A N 1
ATOM 732 C CA . VAL A 1 94 ? 3.390 9.109 0.602 1.00 95.50 94 VAL A CA 1
ATOM 733 C C . VAL A 1 94 ? 2.258 9.670 1.469 1.00 95.50 94 VAL A C 1
ATOM 735 O O . VAL A 1 94 ? 2.096 9.234 2.610 1.00 95.50 94 VAL A O 1
ATOM 738 N N . MET A 1 95 ? 1.450 10.602 0.953 1.00 95.81 95 MET A N 1
ATOM 739 C CA . MET A 1 95 ? 0.291 11.133 1.682 1.00 95.81 95 MET A CA 1
ATOM 740 C C . MET A 1 95 ? -0.804 10.077 1.882 1.00 95.81 95 MET A C 1
ATOM 742 O O . MET A 1 95 ? -1.362 9.989 2.980 1.00 95.81 95 MET A O 1
ATOM 746 N N . ILE A 1 96 ? -1.074 9.245 0.869 1.00 93.56 96 ILE A N 1
ATOM 747 C CA . ILE A 1 96 ? -2.029 8.131 0.967 1.00 93.56 96 ILE A CA 1
ATOM 748 C C . ILE A 1 96 ? -1.584 7.156 2.065 1.00 93.56 96 ILE A C 1
ATOM 750 O O . ILE A 1 96 ? -2.346 6.909 3.003 1.00 93.56 96 ILE A O 1
ATOM 754 N N . PHE A 1 97 ? -0.333 6.684 2.043 1.00 94.19 97 PHE A N 1
ATOM 755 C CA . PHE A 1 97 ? 0.193 5.814 3.105 1.00 94.19 97 PHE A CA 1
ATOM 756 C C . PHE A 1 97 ? 0.243 6.505 4.470 1.00 94.19 97 PHE A C 1
ATOM 758 O O . PHE A 1 97 ? -0.042 5.873 5.488 1.00 94.19 97 PHE A O 1
ATOM 765 N N . GLY A 1 98 ? 0.544 7.805 4.509 1.00 94.62 98 GLY A N 1
ATOM 766 C CA . GLY A 1 98 ? 0.498 8.606 5.731 1.00 94.62 98 GLY A CA 1
ATOM 767 C C . GLY A 1 98 ? -0.870 8.550 6.415 1.00 94.62 98 GLY A C 1
ATOM 768 O O . GLY A 1 98 ? -0.936 8.445 7.641 1.00 94.62 98 GLY A O 1
ATOM 769 N N . SER A 1 99 ? -1.958 8.527 5.639 1.00 93.00 99 SER A N 1
ATOM 770 C CA . SER A 1 99 ? -3.312 8.362 6.180 1.00 93.00 99 SER A CA 1
ATOM 771 C C . SER A 1 99 ? -3.538 6.973 6.798 1.00 93.00 99 SER A C 1
ATOM 773 O O . SER A 1 99 ? -4.086 6.883 7.899 1.00 93.00 99 SER A O 1
ATOM 775 N N . PHE A 1 100 ? -3.040 5.899 6.167 1.00 92.00 100 PHE A N 1
ATOM 776 C CA . PHE A 1 100 ? -3.133 4.534 6.701 1.00 92.00 100 PHE A CA 1
ATOM 777 C C . PHE A 1 100 ? -2.343 4.383 8.005 1.00 92.00 100 PHE A C 1
ATOM 779 O O . PHE A 1 100 ? -2.869 3.864 8.992 1.00 92.00 100 PHE A O 1
ATOM 786 N N . PHE A 1 101 ? -1.114 4.908 8.053 1.00 89.75 101 PHE A N 1
ATOM 787 C CA . PHE A 1 101 ? -0.309 4.918 9.278 1.00 89.75 101 PHE A CA 1
ATOM 788 C C . PHE A 1 101 ? -0.942 5.769 10.380 1.00 89.75 101 PHE A C 1
ATOM 790 O O . PHE A 1 101 ? -0.959 5.343 11.534 1.00 89.75 101 PHE A O 1
ATOM 797 N N . GLY A 1 102 ? -1.503 6.933 10.044 1.00 87.38 102 GLY A N 1
ATOM 798 C CA . GLY A 1 102 ? -2.223 7.774 11.000 1.00 87.38 102 GLY A CA 1
ATOM 799 C C . GLY A 1 102 ? -3.427 7.057 11.614 1.00 87.38 102 GLY A C 1
ATOM 800 O O . GLY A 1 102 ? -3.628 7.104 12.829 1.00 87.38 102 GLY A O 1
ATOM 801 N N . ALA A 1 103 ? -4.189 6.327 10.798 1.00 84.94 103 ALA A N 1
ATOM 802 C CA . ALA A 1 103 ? -5.323 5.543 11.270 1.00 84.94 103 ALA A CA 1
ATOM 803 C C . ALA A 1 103 ? -4.886 4.343 12.138 1.00 84.94 103 ALA A C 1
ATOM 805 O O . ALA A 1 103 ? -5.463 4.117 13.204 1.00 84.94 103 ALA A O 1
ATOM 806 N N . TYR A 1 104 ? -3.806 3.647 11.763 1.00 83.50 104 TYR A N 1
ATOM 807 C CA . TYR A 1 104 ? -3.207 2.593 12.591 1.00 83.50 104 TYR A CA 1
ATOM 808 C C . TYR A 1 104 ? -2.685 3.125 13.934 1.00 83.50 104 TYR A C 1
ATOM 810 O O . TYR A 1 104 ? -2.917 2.508 14.973 1.00 83.50 104 TYR A O 1
ATOM 818 N N . MET A 1 105 ? -2.013 4.282 13.947 1.00 80.69 105 MET A N 1
ATOM 819 C CA . MET A 1 105 ? -1.558 4.914 15.189 1.00 80.69 105 MET A CA 1
ATOM 820 C C . MET A 1 105 ? -2.736 5.258 16.094 1.00 80.69 105 MET A C 1
ATOM 822 O O . MET A 1 105 ? -2.683 4.949 17.279 1.00 80.69 105 MET A O 1
ATOM 826 N N . ARG A 1 106 ? -3.816 5.818 15.533 1.00 78.75 106 ARG A N 1
ATOM 827 C CA . ARG A 1 106 ? -5.041 6.118 16.282 1.00 78.75 106 ARG A CA 1
ATOM 828 C C . ARG A 1 106 ? -5.626 4.872 16.943 1.00 78.75 106 ARG A C 1
ATOM 830 O O . ARG A 1 106 ? -5.968 4.936 18.121 1.00 78.75 106 ARG A O 1
ATOM 837 N N . MET A 1 107 ? -5.733 3.769 16.199 1.00 78.62 107 MET A N 1
ATOM 838 C CA . MET A 1 107 ? -6.186 2.484 16.738 1.00 78.62 107 MET A CA 1
ATOM 839 C C . MET A 1 107 ? -5.258 2.016 17.862 1.00 78.62 107 MET A C 1
ATOM 841 O O . MET A 1 107 ? -5.716 1.689 18.950 1.00 78.62 107 MET A O 1
ATOM 845 N N . ARG A 1 108 ? -3.943 2.028 17.624 1.00 75.94 108 ARG A N 1
ATOM 846 C CA . ARG A 1 108 ? -2.953 1.519 18.578 1.00 75.94 108 ARG A CA 1
ATOM 847 C C . ARG A 1 108 ? -2.910 2.311 19.884 1.00 75.94 108 ARG A C 1
ATOM 849 O O . ARG A 1 108 ? -2.653 1.729 20.931 1.00 75.94 108 ARG A O 1
ATOM 856 N N . THR A 1 109 ? -3.108 3.624 19.828 1.00 73.69 109 THR A N 1
ATOM 857 C CA . THR A 1 109 ? -3.088 4.488 21.016 1.00 73.69 109 THR A CA 1
ATOM 858 C C . THR A 1 109 ? -4.480 4.719 21.612 1.00 73.69 109 THR A C 1
ATOM 860 O O . THR A 1 109 ? -4.593 5.550 22.507 1.00 73.69 109 THR A O 1
ATOM 863 N N . ASN A 1 110 ? -5.529 4.067 21.081 1.00 68.88 110 ASN A N 1
ATOM 864 C CA . ASN A 1 110 ? -6.946 4.333 21.377 1.00 68.88 110 ASN A CA 1
ATOM 865 C C . ASN A 1 110 ? -7.256 5.829 21.496 1.00 68.88 110 ASN A C 1
ATOM 867 O O . ASN A 1 110 ? -7.863 6.285 22.464 1.00 68.88 110 ASN A O 1
ATOM 871 N N . TRP A 1 111 ? -6.777 6.623 20.534 1.00 71.00 111 TRP A N 1
ATOM 872 C CA . TRP A 1 111 ? -6.916 8.071 20.640 1.00 71.00 111 TRP A CA 1
ATOM 873 C C . TRP A 1 111 ? -8.371 8.481 20.392 1.00 71.00 111 TRP A C 1
ATOM 875 O O . TRP A 1 111 ? -8.826 8.551 19.246 1.00 71.00 111 TRP A O 1
ATOM 885 N N . ASN A 1 112 ? -9.081 8.770 21.480 1.00 74.50 112 ASN A N 1
ATOM 886 C CA . ASN A 1 112 ? -10.464 9.229 21.487 1.00 74.50 112 ASN A CA 1
ATOM 887 C C . ASN A 1 112 ? -10.560 10.740 21.21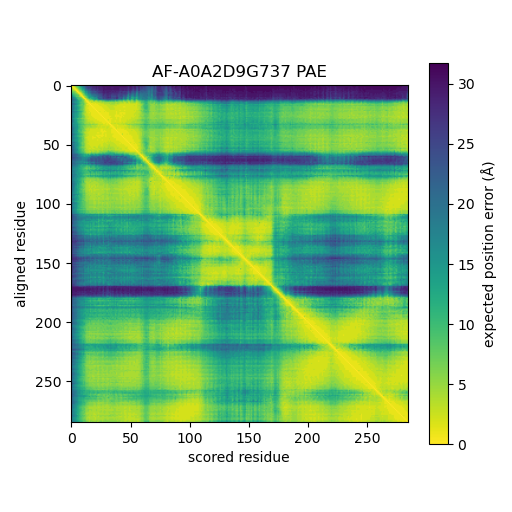1 1.00 74.50 112 ASN A C 1
ATOM 889 O O . ASN A 1 112 ? -9.640 11.522 21.446 1.00 74.50 112 ASN A O 1
ATOM 893 N N . THR A 1 113 ? -11.679 11.163 20.640 1.00 75.50 113 THR A N 1
ATOM 894 C CA . THR A 1 113 ? -11.922 12.522 20.123 1.00 75.50 113 THR A CA 1
ATOM 895 C C . THR A 1 113 ? -13.231 13.075 20.672 1.00 75.50 113 THR A C 1
ATOM 897 O O . THR A 1 113 ? -13.982 12.400 21.365 1.00 75.50 113 THR A O 1
ATOM 900 N N . HIS A 1 114 ? -13.567 14.319 20.331 1.00 73.19 114 HIS A N 1
ATOM 901 C CA . HIS A 1 114 ? -14.850 14.892 20.740 1.00 73.19 114 HIS A CA 1
ATOM 902 C C . HIS A 1 114 ? -16.062 14.067 20.253 1.00 73.19 114 HIS A C 1
ATOM 904 O O . HIS A 1 114 ? -17.092 14.066 20.912 1.00 73.19 114 HIS A O 1
ATOM 910 N N . TRP A 1 115 ? -15.955 13.342 19.132 1.00 77.56 115 TRP A N 1
ATOM 911 C CA . TRP A 1 115 ? -17.049 12.507 18.630 1.00 77.56 115 TRP A CA 1
ATOM 912 C C . TRP A 1 115 ? -17.267 11.236 19.462 1.00 77.56 115 TRP A C 1
ATOM 914 O O . TRP A 1 115 ? -18.416 10.888 19.706 1.00 77.56 115 TRP A O 1
ATOM 924 N N . THR A 1 116 ? -16.211 10.592 19.978 1.00 79.31 116 THR A N 1
ATOM 925 C CA . THR A 1 116 ? -16.366 9.482 20.941 1.00 79.31 116 THR A CA 1
ATOM 926 C C . THR A 1 116 ? -16.926 9.986 22.262 1.00 79.31 116 THR A C 1
ATOM 928 O O . THR A 1 116 ? -17.694 9.287 22.908 1.00 79.31 116 THR A O 1
ATOM 931 N N . LEU A 1 117 ? -16.564 11.209 22.671 1.00 83.00 117 LEU A N 1
ATOM 932 C CA . LEU A 1 117 ? -17.161 11.844 23.845 1.00 83.00 117 LEU A CA 1
ATOM 933 C C . LEU A 1 117 ? -18.673 12.033 23.652 1.00 83.00 117 LEU A C 1
ATOM 935 O O . LEU A 1 117 ? -19.433 11.748 24.566 1.00 83.00 117 LEU A O 1
ATOM 939 N N . ARG A 1 118 ? -19.119 12.483 22.473 1.00 86.25 118 ARG A N 1
ATOM 940 C CA . ARG A 1 118 ? -20.555 12.631 22.179 1.00 86.25 118 ARG A CA 1
ATOM 941 C C . ARG A 1 118 ? -21.307 11.304 22.233 1.00 86.25 118 ARG A C 1
ATOM 943 O O . ARG A 1 118 ? -22.416 11.277 22.745 1.00 86.25 118 ARG A O 1
ATOM 950 N N . ASP A 1 119 ? -20.692 10.229 21.749 1.00 86.88 119 ASP A N 1
ATOM 951 C CA . ASP A 1 119 ? -21.243 8.873 21.843 1.00 86.88 119 ASP A CA 1
ATOM 952 C C . ASP A 1 119 ? -21.382 8.423 23.307 1.00 86.88 119 ASP A C 1
ATOM 954 O O . ASP A 1 119 ? -22.456 8.009 23.730 1.00 86.88 119 ASP A O 1
ATOM 958 N N . LYS A 1 120 ? -20.346 8.633 24.133 1.00 86.12 120 LYS A N 1
ATOM 959 C CA . LYS A 1 120 ? -20.410 8.350 25.579 1.00 86.12 120 LYS A CA 1
ATOM 960 C C . LYS A 1 120 ? -21.357 9.257 26.353 1.00 86.12 120 LYS A C 1
ATOM 962 O O . LYS A 1 120 ? -21.946 8.821 27.334 1.00 86.12 120 LYS A O 1
ATOM 967 N N . ALA A 1 121 ? -21.533 10.498 25.918 1.00 87.06 121 ALA A N 1
ATOM 968 C CA . ALA A 1 121 ? -22.535 11.397 26.469 1.00 87.06 121 ALA A CA 1
ATOM 969 C C . ALA A 1 121 ? -23.956 10.914 26.139 1.00 87.06 121 ALA A C 1
ATOM 971 O O . ALA A 1 121 ? -24.815 10.935 27.015 1.00 87.06 121 ALA A O 1
ATOM 972 N N . GLN A 1 122 ? -24.193 10.432 24.914 1.00 90.81 122 GLN A N 1
ATOM 973 C CA . GLN A 1 122 ? -25.463 9.804 24.549 1.00 90.81 122 GLN A CA 1
ATOM 974 C C . GLN A 1 122 ? -25.702 8.531 25.370 1.00 90.81 122 GLN A C 1
ATOM 976 O O . GLN A 1 122 ? -26.775 8.382 25.945 1.00 90.81 122 GLN A O 1
ATOM 981 N N . GLU A 1 123 ? -24.691 7.669 25.511 1.00 89.06 123 GLU A N 1
ATOM 982 C CA . GLU A 1 123 ? -24.760 6.477 26.366 1.00 89.06 123 GLU A CA 1
ATOM 983 C C . GLU A 1 123 ? -25.104 6.850 27.815 1.00 89.06 123 GLU A C 1
ATOM 985 O O . GLU A 1 123 ? -25.998 6.246 28.399 1.00 89.06 123 GLU A O 1
ATOM 990 N N . ALA A 1 124 ? -24.478 7.894 28.370 1.00 88.44 124 ALA A N 1
ATOM 991 C CA . ALA A 1 124 ? -24.760 8.363 29.725 1.00 88.44 124 ALA A CA 1
ATOM 992 C C . ALA A 1 124 ? -26.228 8.786 29.916 1.00 88.44 124 ALA A C 1
ATOM 994 O O . ALA A 1 124 ? -26.823 8.530 30.970 1.00 88.44 124 ALA A O 1
ATOM 995 N N . ILE A 1 125 ? -26.808 9.437 28.902 1.00 90.38 125 ILE A N 1
ATOM 996 C CA . ILE A 1 125 ? -28.216 9.854 28.884 1.00 90.38 125 ILE A CA 1
ATOM 997 C C . ILE A 1 125 ? -29.125 8.626 28.772 1.00 90.38 125 ILE A C 1
ATOM 999 O O . ILE A 1 125 ? -30.058 8.484 29.564 1.00 90.38 125 ILE A O 1
ATOM 1003 N N . ASP A 1 126 ? -28.826 7.717 27.842 1.00 92.12 126 ASP A N 1
ATOM 1004 C CA . ASP A 1 126 ? -29.626 6.518 27.573 1.00 92.12 126 ASP A CA 1
ATOM 1005 C C . ASP A 1 126 ? -29.655 5.560 28.773 1.00 92.12 126 ASP A C 1
ATOM 1007 O O . ASP A 1 126 ? -30.686 4.945 29.059 1.00 92.12 126 ASP A O 1
ATOM 1011 N N . THR A 1 127 ? -28.548 5.452 29.514 1.00 90.56 127 THR A N 1
ATOM 1012 C CA . THR A 1 127 ? -28.460 4.617 30.722 1.00 90.56 127 THR A CA 1
ATOM 1013 C C . THR A 1 127 ? -28.860 5.354 32.003 1.00 90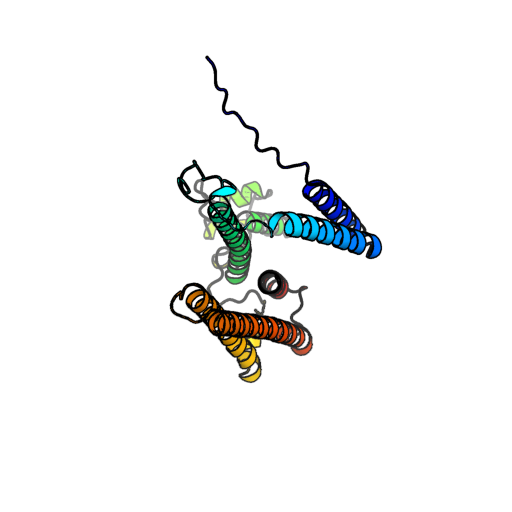.56 127 THR A C 1
ATOM 1015 O O . THR A 1 127 ? -28.879 4.740 33.070 1.00 90.56 127 THR A O 1
ATOM 1018 N N . GLY A 1 128 ? -29.178 6.652 31.929 1.00 88.88 128 GLY A N 1
ATOM 1019 C CA . GLY A 1 128 ? -29.585 7.468 33.079 1.00 88.88 128 GLY A CA 1
ATOM 1020 C C . GLY A 1 128 ? -28.482 7.703 34.118 1.00 88.88 128 GLY A C 1
ATOM 1021 O O . GLY A 1 128 ? -28.790 7.951 35.283 1.00 88.88 128 GLY A O 1
ATOM 1022 N N . VAL A 1 129 ? -27.212 7.599 33.714 1.00 89.62 129 VAL A N 1
ATOM 1023 C CA . VAL A 1 129 ? -26.030 7.840 34.571 1.00 89.62 129 VAL A CA 1
ATOM 1024 C C . VAL A 1 129 ? -25.420 9.228 34.354 1.00 89.62 129 VAL A C 1
ATOM 1026 O O . VAL A 1 129 ? -24.430 9.564 34.998 1.00 89.62 129 VAL A O 1
ATOM 1029 N N . ALA A 1 130 ? -25.995 10.026 33.450 1.00 88.88 130 ALA A N 1
ATOM 1030 C CA . ALA A 1 130 ? -25.592 11.405 33.218 1.00 88.88 130 ALA A CA 1
ATOM 1031 C C . ALA A 1 130 ? -25.714 12.262 34.490 1.00 88.88 130 ALA A C 1
ATOM 1033 O O . ALA A 1 130 ? -26.585 12.043 35.340 1.00 88.88 130 ALA A O 1
ATOM 1034 N N . GLY A 1 131 ? -24.837 13.262 34.595 1.00 85.06 131 GLY A N 1
ATOM 1035 C CA . GLY A 1 131 ? -24.800 14.189 35.721 1.00 85.06 131 GLY A CA 1
ATOM 1036 C C . GLY A 1 131 ? -26.132 14.932 35.950 1.00 85.06 131 GLY A C 1
ATOM 1037 O O . GLY A 1 131 ? -26.954 15.070 35.036 1.00 85.06 131 GLY A O 1
ATOM 1038 N N . PRO A 1 132 ? -26.386 15.436 37.171 1.00 82.50 132 PRO A N 1
ATOM 1039 C CA . PRO A 1 132 ? -27.672 16.030 37.528 1.00 82.50 132 PRO A CA 1
ATOM 1040 C C . PRO A 1 132 ? -28.026 17.241 36.650 1.00 82.50 132 PRO A C 1
ATOM 1042 O O . PRO A 1 132 ? -27.356 18.266 36.691 1.00 82.50 132 PRO A O 1
ATOM 1045 N N . GLY A 1 133 ? -29.125 17.151 35.894 1.00 81.06 133 GLY A N 1
ATOM 1046 C CA . GLY A 1 133 ? -29.604 18.239 35.027 1.00 81.06 133 GLY A CA 1
ATOM 1047 C C . GLY A 1 133 ? -29.054 18.217 33.596 1.00 81.06 133 GLY A C 1
ATOM 1048 O O . GLY A 1 133 ? -29.465 19.048 32.784 1.00 81.06 133 GLY A O 1
ATOM 1049 N N . LEU A 1 134 ? -28.200 17.248 33.261 1.00 85.62 134 LEU A N 1
ATOM 1050 C CA . LEU A 1 134 ? -27.678 17.043 31.913 1.00 85.62 134 LEU A CA 1
ATOM 1051 C C . LEU A 1 134 ? -28.607 16.102 31.141 1.00 85.62 134 LEU A C 1
ATOM 1053 O O . LEU A 1 134 ? -28.697 14.912 31.428 1.00 85.62 134 LEU A O 1
ATOM 1057 N N . THR A 1 135 ? -29.335 16.653 30.172 1.00 83.81 135 THR A N 1
ATOM 1058 C CA . THR A 1 135 ? -30.320 15.910 29.355 1.00 83.81 135 THR A CA 1
ATOM 1059 C C . THR A 1 135 ? -30.006 15.940 27.862 1.00 83.81 135 THR A C 1
ATOM 1061 O O . THR A 1 135 ? -30.702 15.306 27.075 1.00 83.81 135 THR A O 1
ATOM 1064 N N . ASP A 1 136 ? -28.954 16.661 27.476 1.00 89.00 136 ASP A N 1
ATOM 1065 C CA . ASP A 1 136 ? -28.531 16.851 26.093 1.00 89.00 136 ASP A CA 1
ATOM 1066 C C . ASP A 1 136 ? -27.020 16.622 25.965 1.00 89.00 136 ASP A C 1
ATOM 1068 O O . ASP A 1 136 ? -26.238 17.036 26.828 1.00 89.00 136 ASP A O 1
ATOM 1072 N N . ILE A 1 137 ? -26.602 16.008 24.858 1.00 87.25 137 ILE A N 1
ATOM 1073 C CA . ILE A 1 137 ? -25.198 15.775 24.520 1.00 87.25 137 ILE A CA 1
ATOM 1074 C C . ILE A 1 137 ? -24.416 17.094 24.552 1.00 87.25 137 ILE A C 1
ATOM 1076 O O . ILE A 1 137 ? -23.298 17.128 25.067 1.00 87.25 137 ILE A O 1
ATOM 1080 N N . ASP A 1 138 ? -24.979 18.184 24.018 1.00 89.75 138 ASP A N 1
ATOM 1081 C CA . ASP A 1 138 ? -24.275 19.473 23.958 1.00 89.75 138 ASP A CA 1
ATOM 1082 C C . ASP A 1 138 ? -23.970 20.035 25.350 1.00 89.75 138 ASP A C 1
ATOM 1084 O O . ASP A 1 138 ? -22.890 20.593 25.559 1.00 89.75 138 ASP A O 1
ATOM 1088 N N . SER A 1 139 ? -24.871 19.828 26.315 1.00 88.38 139 SER A N 1
ATOM 1089 C CA . SER A 1 139 ? -24.656 20.246 27.705 1.00 88.38 139 SER A CA 1
ATOM 1090 C C . SER A 1 139 ? -23.505 19.479 28.364 1.00 88.38 139 SER A C 1
ATOM 1092 O O . SER A 1 139 ? -22.615 20.098 28.947 1.00 88.38 139 SER A O 1
ATOM 1094 N N . ILE A 1 140 ? -23.450 18.157 28.163 1.00 85.88 140 ILE A N 1
ATOM 1095 C CA . ILE A 1 140 ? -22.374 17.294 28.672 1.00 85.88 140 ILE A CA 1
ATOM 1096 C C . ILE A 1 140 ? -21.036 17.671 28.029 1.00 85.88 140 ILE A C 1
ATOM 1098 O O . ILE A 1 140 ? -20.033 17.824 28.720 1.00 85.88 140 ILE A O 1
ATOM 1102 N N . VAL A 1 141 ? -21.001 17.867 26.707 1.00 87.25 141 VAL A N 1
ATOM 1103 C CA . VAL A 1 141 ? -19.773 18.249 25.988 1.00 87.25 141 VAL A CA 1
ATOM 1104 C C . VAL A 1 141 ? -19.259 19.613 26.445 1.00 87.25 141 VAL A C 1
ATOM 1106 O O . VAL A 1 141 ? -18.044 19.796 26.543 1.00 87.25 141 VAL A O 1
ATOM 1109 N N . HIS A 1 142 ? -20.158 20.561 26.721 1.00 87.31 142 HIS A N 1
ATOM 1110 C CA . HIS A 1 142 ? -19.787 21.892 27.192 1.00 87.31 142 HIS A CA 1
ATOM 1111 C C . HIS A 1 142 ? -19.181 21.868 28.600 1.00 87.31 142 HIS A C 1
ATOM 1113 O O . HIS A 1 142 ? -18.197 22.564 28.833 1.00 87.31 142 HIS A O 1
ATOM 1119 N N . GLU A 1 143 ? -19.706 21.045 29.512 1.00 86.19 143 GLU A N 1
ATOM 1120 C CA . GLU A 1 143 ? -19.070 20.821 30.821 1.00 86.19 143 GLU A CA 1
ATOM 1121 C C . GLU A 1 143 ? -17.735 20.085 30.694 1.00 86.19 143 GLU A C 1
ATOM 1123 O O . GLU A 1 143 ? -16.766 20.392 31.382 1.00 86.19 143 GLU A O 1
ATOM 1128 N N . CYS A 1 144 ? -17.658 19.141 29.763 1.00 83.88 144 CYS A N 1
ATOM 1129 C CA . CYS A 1 144 ? -16.465 18.344 29.531 1.00 83.88 144 CYS A CA 1
ATOM 1130 C C . CYS A 1 144 ? -15.270 19.125 28.969 1.00 83.88 144 CYS A C 1
ATOM 1132 O O . CYS A 1 144 ? -14.116 18.720 29.146 1.00 83.88 144 CYS A O 1
ATOM 1134 N N . MET A 1 145 ? -15.520 20.192 28.208 1.00 83.19 145 MET A N 1
ATOM 1135 C CA . MET A 1 145 ? -14.510 20.847 27.379 1.00 83.19 145 MET A CA 1
ATOM 1136 C C . MET A 1 145 ? -14.410 22.333 27.698 1.00 83.19 145 MET A C 1
ATOM 1138 O O . MET A 1 145 ? -15.370 23.090 27.617 1.00 83.19 145 MET A O 1
ATOM 1142 N N . THR A 1 146 ? -13.187 22.802 27.942 1.00 79.25 146 THR A N 1
ATOM 1143 C CA . THR A 1 146 ? -12.929 24.246 28.041 1.00 79.25 146 THR A CA 1
ATOM 1144 C C . THR A 1 146 ? -13.211 24.965 26.715 1.00 79.25 146 THR A C 1
ATOM 1146 O O . THR A 1 146 ? -13.116 24.382 25.634 1.00 79.25 146 THR A O 1
ATOM 1149 N N . ALA A 1 147 ? -13.362 26.294 26.765 1.00 73.31 147 ALA A N 1
ATOM 1150 C CA . ALA A 1 147 ? -13.440 27.157 25.577 1.00 73.31 147 ALA A CA 1
ATOM 1151 C C . ALA A 1 147 ? -12.241 27.028 24.601 1.00 73.31 147 ALA A C 1
ATOM 1153 O O . ALA A 1 147 ? -12.305 27.501 23.469 1.00 73.31 147 ALA A O 1
ATOM 1154 N N . LYS A 1 148 ? -11.134 26.393 25.020 1.00 74.94 148 LYS A N 1
ATOM 1155 C CA . LYS A 1 148 ? -9.953 26.097 24.187 1.00 74.94 148 LYS A CA 1
ATOM 1156 C C . LYS A 1 148 ? -9.867 24.626 23.749 1.00 74.94 148 LYS A C 1
ATOM 1158 O O . LYS A 1 148 ? -8.784 24.191 23.368 1.00 74.94 148 LYS A O 1
ATOM 1163 N N . HIS A 1 149 ? -10.963 23.868 23.809 1.00 73.56 149 HIS A N 1
ATOM 1164 C CA . HIS A 1 149 ? -11.033 22.443 23.442 1.00 73.56 149 HIS A CA 1
ATOM 1165 C C . HIS A 1 149 ? -10.070 21.537 24.229 1.00 73.56 149 HIS A C 1
ATOM 1167 O O . HIS A 1 149 ? -9.650 20.490 23.740 1.00 73.56 149 HIS A O 1
ATOM 1173 N N . LYS A 1 150 ? -9.701 21.936 25.452 1.00 77.19 150 LYS A N 1
ATOM 1174 C CA . LYS A 1 150 ? -8.982 21.05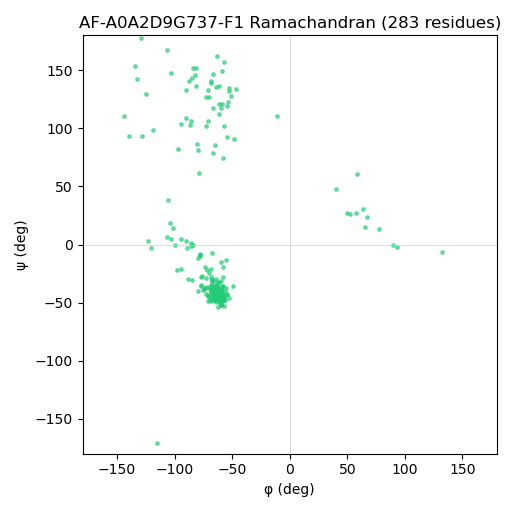7 26.382 1.00 77.19 150 LYS A CA 1
ATOM 1175 C C . LYS A 1 150 ? -9.986 20.290 27.249 1.00 77.19 150 LYS A C 1
ATOM 1177 O O . LYS A 1 150 ? -10.875 20.964 27.783 1.00 77.19 150 LYS A O 1
ATOM 1182 N N . PRO A 1 151 ? -9.826 18.965 27.416 1.00 76.31 151 PRO A N 1
ATOM 1183 C CA . PRO A 1 151 ? -10.714 18.159 28.246 1.00 76.31 151 PRO A CA 1
ATOM 1184 C C . PRO A 1 151 ? -10.510 18.469 29.733 1.00 76.31 151 PRO A C 1
ATOM 1186 O O . PRO A 1 151 ? -9.377 18.528 30.217 1.00 76.31 151 PRO A O 1
ATOM 1189 N N . MET A 1 152 ? -11.612 18.668 30.454 1.00 85.38 152 MET A N 1
ATOM 1190 C CA . MET A 1 152 ? -11.659 18.791 31.911 1.00 85.38 152 MET A CA 1
ATOM 1191 C C . MET A 1 152 ? -12.044 17.433 32.489 1.00 85.38 152 MET A C 1
ATOM 1193 O O . MET A 1 152 ? -13.204 17.167 32.773 1.00 85.38 152 MET A O 1
ATOM 1197 N N . VAL A 1 153 ? -11.051 16.553 32.617 1.00 80.88 153 VAL A N 1
ATOM 1198 C CA . VAL A 1 153 ? -11.254 15.119 32.874 1.00 80.88 153 VAL A CA 1
ATOM 1199 C C . VAL A 1 153 ? -12.144 14.842 34.091 1.00 80.88 153 VAL A C 1
ATOM 1201 O O . VAL A 1 153 ? -13.101 14.091 33.967 1.00 80.88 153 VAL A O 1
ATOM 1204 N N . ALA A 1 154 ? -11.909 15.515 35.220 1.00 83.62 154 ALA A N 1
ATOM 1205 C CA . ALA A 1 154 ? -12.725 15.342 36.424 1.00 83.62 154 ALA A CA 1
ATOM 1206 C C . ALA A 1 154 ? -14.200 15.744 36.226 1.00 83.62 154 ALA A C 1
ATOM 1208 O O . ALA A 1 154 ? -15.095 15.084 36.741 1.00 83.62 154 ALA A O 1
ATOM 1209 N N . GLN A 1 155 ? -14.459 16.808 35.457 1.00 86.75 155 GLN A N 1
ATOM 1210 C CA . GLN A 1 155 ? -15.824 17.250 35.153 1.00 86.75 155 GLN A CA 1
ATOM 1211 C C . GLN A 1 155 ? -16.501 16.312 34.156 1.00 86.75 155 GLN A C 1
ATOM 1213 O O . GLN A 1 155 ? -17.677 16.009 34.303 1.00 86.75 155 GLN A O 1
ATOM 1218 N N . CYS A 1 156 ? -15.752 15.796 33.180 1.00 85.00 156 CYS A N 1
ATOM 1219 C CA . CYS A 1 156 ? -16.256 14.769 32.277 1.00 85.00 156 CYS A CA 1
ATOM 1220 C C . CYS A 1 156 ? -16.657 13.486 32.992 1.00 85.00 156 CYS A C 1
ATOM 1222 O O . CYS A 1 156 ? -17.672 12.882 32.644 1.00 85.00 156 CYS A O 1
ATOM 1224 N N . GLU A 1 157 ? -15.853 13.061 33.961 1.00 88.56 157 GLU A N 1
ATOM 1225 C CA . GLU A 1 157 ? -16.109 11.841 34.713 1.00 88.56 157 GLU A CA 1
ATOM 1226 C C . GLU A 1 157 ? -17.412 11.963 35.505 1.00 88.56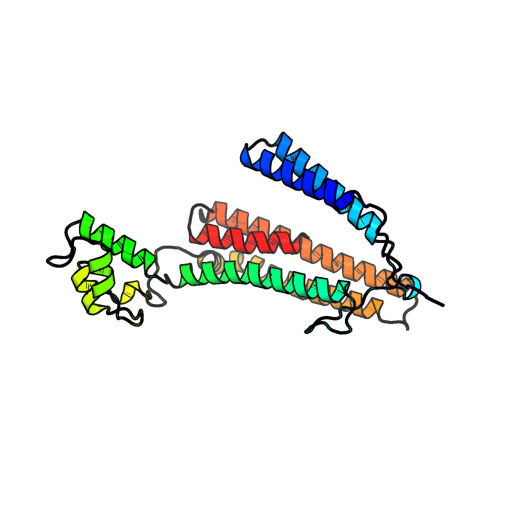 157 GLU A C 1
ATOM 1228 O O . GLU A 1 157 ? -18.243 11.060 35.463 1.00 88.56 157 GLU A O 1
ATOM 1233 N N . GLU A 1 158 ? -17.648 13.119 36.127 1.00 87.62 158 GLU A N 1
ATOM 1234 C CA . GLU A 1 158 ? -18.899 13.419 36.826 1.00 87.62 158 GLU A CA 1
ATOM 1235 C C . GLU A 1 158 ? -20.092 13.550 35.863 1.00 87.62 158 GLU A C 1
ATOM 1237 O O . GLU A 1 158 ? -21.132 12.924 36.074 1.00 87.62 158 GLU A O 1
ATOM 1242 N N . ALA A 1 159 ? -19.933 14.293 34.765 1.00 86.25 159 ALA A N 1
ATOM 1243 C CA . ALA A 1 159 ? -20.992 14.540 33.786 1.00 86.25 159 ALA A CA 1
ATOM 1244 C C . ALA A 1 159 ? -21.461 13.266 33.057 1.00 86.25 159 ALA A C 1
ATOM 1246 O O . ALA A 1 159 ? -22.624 13.169 32.661 1.00 86.25 159 ALA A O 1
ATOM 1247 N N . THR A 1 160 ? -20.570 12.285 32.884 1.00 85.50 160 THR A N 1
ATOM 1248 C CA . THR A 1 160 ? -20.842 11.028 32.161 1.00 85.50 160 THR A CA 1
ATOM 1249 C C . THR A 1 160 ? -20.991 9.806 33.070 1.00 85.50 160 THR A C 1
ATOM 1251 O O . THR A 1 160 ? -21.071 8.684 32.570 1.00 85.50 160 THR A O 1
ATOM 1254 N N . GLY A 1 161 ? -20.999 9.987 34.395 1.00 83.31 161 GLY A N 1
ATOM 1255 C CA . GLY A 1 161 ? -21.130 8.880 35.347 1.00 83.31 161 GLY A CA 1
ATOM 1256 C C . GLY A 1 161 ? -19.964 7.882 35.307 1.00 83.31 161 GLY A C 1
ATOM 1257 O O . GLY A 1 161 ? -20.160 6.692 35.550 1.00 83.31 161 GLY A O 1
ATOM 1258 N N . GLY A 1 162 ? -18.757 8.344 34.969 1.00 82.44 162 GLY A N 1
ATOM 1259 C CA . GLY A 1 162 ? -17.539 7.531 34.899 1.00 82.44 162 GLY A CA 1
ATOM 1260 C C . GLY A 1 162 ? -17.216 6.938 33.522 1.00 82.44 162 GLY A C 1
ATOM 1261 O O . GLY A 1 162 ? -16.173 6.300 33.375 1.00 82.44 162 GLY A O 1
ATOM 1262 N N . LEU A 1 163 ? -18.063 7.150 32.503 1.00 81.75 163 LEU A N 1
ATOM 1263 C CA . LEU A 1 163 ? -17.821 6.652 31.137 1.00 81.75 163 LEU A CA 1
ATOM 1264 C C . LEU A 1 163 ? -16.636 7.351 30.448 1.00 81.75 163 LEU A C 1
ATOM 1266 O O . LEU A 1 163 ? -15.977 6.758 29.590 1.00 81.75 163 LEU A O 1
ATOM 1270 N N . VAL A 1 164 ? -16.353 8.600 30.828 1.00 83.06 164 VAL A N 1
ATOM 1271 C CA . VAL A 1 164 ? -15.215 9.393 30.347 1.00 83.06 164 VAL A CA 1
ATOM 1272 C C . VAL A 1 164 ? -14.308 9.752 31.521 1.00 83.06 164 VAL A C 1
ATOM 1274 O O . VAL A 1 164 ? -14.564 10.710 32.238 1.00 83.06 164 VAL A O 1
ATOM 1277 N N . ASN A 1 165 ? -13.225 8.996 31.692 1.00 80.94 165 ASN A N 1
ATOM 1278 C CA . ASN A 1 165 ? -12.237 9.164 32.765 1.00 80.94 165 ASN A CA 1
ATOM 1279 C C . ASN A 1 165 ? -10.846 9.552 32.210 1.00 80.94 165 ASN A C 1
ATOM 1281 O O . ASN A 1 165 ? -10.695 9.825 31.016 1.00 80.94 165 ASN A O 1
ATOM 1285 N N . GLU A 1 166 ? -9.801 9.561 33.047 1.00 76.31 166 GLU A N 1
ATOM 1286 C CA . GLU A 1 166 ? -8.433 9.899 32.603 1.00 76.31 166 GLU A CA 1
ATOM 1287 C C . GLU A 1 166 ? -7.919 8.979 31.483 1.00 76.31 166 GLU A C 1
ATOM 1289 O O . GLU A 1 166 ? -7.279 9.443 30.539 1.00 76.31 166 GLU A O 1
ATOM 1294 N N . THR A 1 167 ? -8.281 7.695 31.535 1.00 71.56 167 THR A N 1
ATOM 1295 C CA . THR A 1 167 ? -7.887 6.681 30.543 1.00 71.56 167 THR A CA 1
ATOM 1296 C C . THR A 1 167 ? -8.696 6.742 29.247 1.00 71.56 167 THR A C 1
ATOM 1298 O O . THR A 1 167 ? -8.331 6.100 28.264 1.00 71.56 167 THR A O 1
ATOM 1301 N N . PHE A 1 168 ? -9.778 7.529 29.208 1.00 74.38 168 PHE A N 1
ATOM 1302 C CA . PHE A 1 168 ? -10.598 7.688 28.011 1.00 74.38 168 PHE A CA 1
ATOM 1303 C C . PHE A 1 168 ? -9.847 8.432 26.909 1.00 74.38 168 PHE A C 1
ATOM 1305 O O . PHE A 1 168 ? -9.917 8.039 25.754 1.00 74.38 168 PHE A O 1
ATOM 1312 N N . TRP A 1 169 ? -9.139 9.517 27.222 1.00 68.69 169 TRP A N 1
ATOM 1313 C CA . TRP A 1 169 ? -8.537 10.381 26.193 1.00 68.69 169 TRP A CA 1
ATOM 1314 C C . TRP A 1 169 ? -7.266 9.790 25.593 1.00 68.69 169 TRP A C 1
ATOM 1316 O O . TRP A 1 169 ? -7.002 9.934 24.397 1.00 68.69 169 TRP A O 1
ATOM 1326 N N . PHE A 1 170 ? -6.513 9.109 26.447 1.00 63.59 170 PHE A N 1
ATOM 1327 C CA . PHE A 1 170 ? -5.317 8.366 26.118 1.00 63.59 170 PHE A CA 1
ATOM 1328 C C . PHE A 1 170 ? -5.344 7.143 27.026 1.00 63.59 170 PHE A C 1
ATOM 1330 O O . PHE A 1 170 ? -5.187 7.277 28.237 1.00 63.59 170 PHE A O 1
ATOM 1337 N N . THR A 1 171 ? -5.563 5.951 26.478 1.00 53.59 171 THR A N 1
ATOM 1338 C CA . THR A 1 171 ? -5.233 4.758 27.260 1.00 53.59 171 THR A CA 1
ATOM 1339 C C . THR A 1 171 ? -3.726 4.764 27.477 1.00 53.59 171 THR A C 1
ATOM 1341 O O . THR A 1 171 ? -2.979 5.020 26.523 1.00 53.59 171 THR A O 1
ATOM 1344 N N . ASP A 1 172 ? -3.276 4.470 28.699 1.00 47.81 172 ASP A N 1
ATOM 1345 C CA . ASP A 1 172 ? -1.864 4.221 28.978 1.00 47.81 172 ASP A CA 1
ATOM 1346 C C . ASP A 1 172 ? -1.309 3.263 27.926 1.00 47.81 172 ASP A C 1
ATOM 1348 O O . ASP A 1 172 ? -1.934 2.243 27.614 1.00 47.81 172 ASP A O 1
ATOM 1352 N N . ALA A 1 173 ? -0.137 3.586 27.381 1.00 43.66 173 ALA A N 1
ATOM 1353 C CA . ALA A 1 173 ? 0.633 2.675 26.551 1.00 43.66 173 ALA A CA 1
ATOM 1354 C C . ALA A 1 173 ? 0.853 1.361 27.328 1.00 43.66 173 ALA A C 1
ATOM 1356 O O . ALA A 1 173 ? 1.786 1.257 28.119 1.00 43.66 173 ALA A O 1
ATOM 1357 N N . GLY A 1 174 ? -0.035 0.379 27.144 1.00 41.56 174 GLY A N 1
ATOM 1358 C CA . GLY A 1 174 ? -0.020 -0.876 27.900 1.00 41.56 174 GLY A CA 1
ATOM 1359 C C . GLY A 1 174 ? -1.353 -1.349 28.489 1.00 41.56 174 GLY A C 1
ATOM 1360 O O . GLY A 1 174 ? -1.383 -2.471 28.983 1.00 41.56 174 GLY A O 1
ATOM 1361 N N . THR A 1 175 ? -2.452 -0.586 28.420 1.00 44.50 175 THR A N 1
ATOM 1362 C CA . THR A 1 175 ? -3.795 -1.153 28.663 1.00 44.50 175 THR A CA 1
ATOM 1363 C C . THR A 1 175 ? -4.414 -1.548 27.321 1.00 44.50 1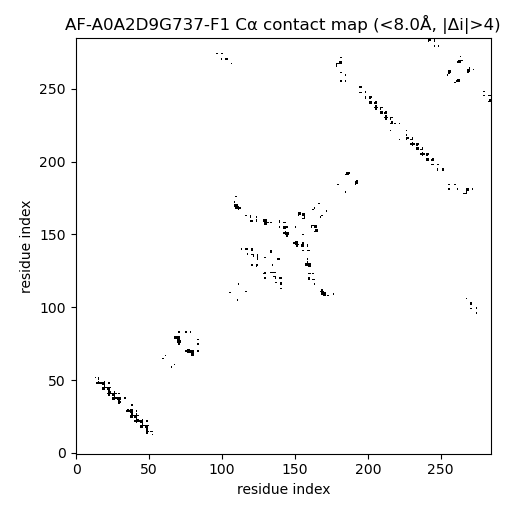75 THR A C 1
ATOM 1365 O O . THR A 1 175 ? -4.796 -0.677 26.538 1.00 44.50 175 THR A O 1
ATOM 1368 N N . PRO A 1 176 ? -4.444 -2.847 26.972 1.00 44.00 176 PRO A N 1
ATOM 1369 C CA . PRO A 1 176 ? -4.963 -3.265 25.684 1.00 44.00 176 PRO A CA 1
ATOM 1370 C C . PRO A 1 176 ? -6.464 -2.963 25.638 1.00 44.00 176 PRO A C 1
ATOM 1372 O O . PRO A 1 176 ? -7.252 -3.570 26.360 1.00 44.00 176 PRO A O 1
ATOM 1375 N N . ALA A 1 177 ? -6.889 -2.096 24.714 1.00 47.47 177 ALA A N 1
ATOM 1376 C CA . ALA A 1 177 ? -8.114 -2.435 24.001 1.00 47.47 177 ALA A CA 1
ATOM 1377 C C . ALA A 1 177 ? -7.839 -3.826 23.427 1.00 47.47 177 ALA A C 1
ATOM 1379 O O . ALA A 1 177 ? -6.828 -3.977 22.749 1.00 47.47 177 ALA A O 1
ATOM 1380 N N . TYR A 1 178 ? -8.620 -4.840 23.807 1.00 50.06 178 TYR A N 1
ATOM 1381 C CA . TYR A 1 178 ? -8.412 -6.255 23.469 1.00 50.06 178 TYR A CA 1
ATOM 1382 C C . TYR A 1 178 ? -8.372 -6.481 21.945 1.00 50.06 178 TYR A C 1
ATOM 1384 O O . TYR A 1 178 ? -9.329 -6.955 21.339 1.00 50.06 178 TYR A O 1
ATOM 1392 N N . GLN A 1 179 ? -7.275 -6.096 21.306 1.00 57.22 179 GLN A N 1
ATOM 1393 C CA . GLN A 1 179 ? -7.020 -6.216 19.885 1.00 57.22 179 GLN A CA 1
ATOM 1394 C C . GLN A 1 179 ? -5.579 -6.642 19.725 1.00 57.22 179 GLN A C 1
ATOM 1396 O O . GLN A 1 179 ? -4.659 -5.826 19.699 1.00 57.22 179 GLN A O 1
ATOM 1401 N N . HIS A 1 180 ? -5.401 -7.952 19.631 1.00 66.00 180 HIS A N 1
ATOM 1402 C CA . HIS A 1 180 ? -4.128 -8.520 19.248 1.00 66.00 180 HIS A CA 1
ATOM 1403 C C . HIS A 1 180 ? -3.741 -7.985 17.872 1.00 66.00 180 HIS A C 1
ATOM 1405 O O . HIS A 1 180 ? -4.477 -8.127 16.891 1.00 66.00 180 HIS A O 1
ATOM 1411 N N . VAL A 1 181 ? -2.595 -7.315 17.808 1.00 75.62 181 VAL A N 1
ATOM 1412 C CA . VAL A 1 181 ? -2.037 -6.833 16.545 1.00 75.62 181 VAL A CA 1
ATOM 1413 C C . VAL A 1 181 ? -1.251 -7.953 15.874 1.00 75.62 181 VAL A C 1
ATOM 1415 O O . VAL A 1 181 ? -0.649 -8.785 16.546 1.00 75.62 181 VAL A O 1
ATOM 1418 N N . ALA A 1 182 ? -1.168 -7.931 14.541 1.00 75.19 182 ALA A N 1
ATOM 1419 C CA . ALA A 1 182 ? -0.413 -8.928 13.775 1.00 75.19 182 ALA A CA 1
ATOM 1420 C C . ALA A 1 182 ? 1.019 -9.148 14.303 1.00 75.19 182 ALA A C 1
ATOM 1422 O O . ALA A 1 182 ? 1.509 -10.272 14.322 1.00 75.19 182 ALA A O 1
ATOM 1423 N N . ALA A 1 183 ? 1.678 -8.086 14.782 1.00 75.44 183 ALA A N 1
ATOM 1424 C CA . ALA A 1 183 ? 3.028 -8.166 15.330 1.00 75.44 183 ALA A CA 1
ATOM 1425 C C . ALA A 1 183 ? 3.144 -9.125 16.528 1.00 75.44 183 ALA A C 1
ATOM 1427 O O . ALA A 1 183 ? 4.155 -9.809 16.628 1.00 75.44 183 ALA A O 1
ATOM 1428 N N . GLU A 1 184 ? 2.128 -9.214 17.394 1.00 76.75 184 GLU A N 1
ATOM 1429 C CA . GLU A 1 184 ? 2.137 -10.113 18.559 1.00 76.75 184 GLU A CA 1
ATOM 1430 C C . GLU A 1 184 ? 2.132 -11.583 18.135 1.00 76.75 184 GLU A C 1
ATOM 1432 O O . GLU A 1 184 ? 2.861 -12.390 18.708 1.00 76.75 184 GLU A O 1
ATOM 1437 N N . TYR A 1 185 ? 1.372 -11.913 17.088 1.00 77.44 185 TYR A N 1
ATOM 1438 C CA . TYR A 1 185 ? 1.339 -13.256 16.510 1.00 77.44 185 TYR A CA 1
ATOM 1439 C C . TYR A 1 185 ? 2.640 -13.583 15.776 1.00 77.44 185 TYR A C 1
ATOM 1441 O O . TYR A 1 185 ? 3.207 -14.658 15.951 1.00 77.44 185 TYR A O 1
ATOM 1449 N N . ILE A 1 186 ? 3.164 -12.630 15.002 1.00 76.75 186 ILE A N 1
ATOM 1450 C CA . ILE A 1 186 ? 4.387 -12.827 14.214 1.00 76.75 186 ILE A CA 1
ATOM 1451 C C . ILE A 1 186 ? 5.611 -13.012 15.119 1.00 76.75 186 ILE A C 1
ATOM 1453 O O . ILE A 1 186 ? 6.480 -13.821 14.796 1.00 76.75 186 ILE A O 1
ATOM 1457 N N . THR A 1 187 ? 5.697 -12.301 16.249 1.00 77.31 187 THR A N 1
ATOM 1458 C CA . THR A 1 187 ? 6.832 -12.423 17.179 1.00 77.31 187 THR A CA 1
ATOM 1459 C C . THR A 1 187 ? 6.682 -13.554 18.195 1.00 77.31 187 THR A C 1
ATOM 1461 O O . THR A 1 187 ? 7.579 -13.731 19.018 1.00 77.31 187 THR A O 1
ATOM 1464 N N . ALA A 1 188 ? 5.566 -14.288 18.183 1.00 75.69 188 ALA A N 1
ATOM 1465 C CA . ALA A 1 188 ? 5.313 -15.356 19.146 1.00 75.69 188 ALA A CA 1
ATOM 1466 C C . ALA A 1 188 ? 6.265 -16.549 18.968 1.00 75.69 188 ALA A C 1
ATOM 1468 O O . ALA A 1 188 ? 6.619 -17.192 19.956 1.00 75.69 188 ALA A O 1
ATOM 1469 N N . ASP A 1 189 ? 6.706 -16.823 17.737 1.00 79.31 189 ASP A N 1
ATOM 1470 C CA . ASP A 1 189 ? 7.660 -17.887 17.439 1.00 79.31 189 ASP A CA 1
ATOM 1471 C C . ASP A 1 189 ? 8.772 -17.425 16.483 1.00 79.31 189 ASP A C 1
ATOM 1473 O O . ASP A 1 189 ? 8.631 -16.509 15.668 1.00 79.31 189 ASP A O 1
ATOM 1477 N N . PHE A 1 190 ? 9.926 -18.081 16.571 1.00 80.19 190 PHE A N 1
ATOM 1478 C CA . PHE A 1 190 ? 11.041 -17.816 15.667 1.00 80.19 190 PHE A CA 1
ATOM 1479 C C . PHE A 1 190 ? 10.685 -18.181 14.220 1.00 80.19 190 PHE A C 1
ATOM 1481 O O . PHE A 1 190 ? 11.063 -17.464 13.288 1.00 80.19 190 PHE A O 1
ATOM 1488 N N . TRP A 1 191 ? 9.939 -19.272 14.021 1.00 77.06 191 TRP A N 1
ATOM 1489 C CA . TRP A 1 191 ? 9.574 -19.749 12.687 1.00 77.06 191 TRP A CA 1
ATOM 1490 C C . TRP A 1 191 ? 8.535 -18.868 11.990 1.00 77.06 191 TRP A C 1
ATOM 1492 O O . TRP A 1 191 ? 8.506 -18.847 10.761 1.00 77.06 191 TRP A O 1
ATOM 1502 N N . THR A 1 192 ? 7.756 -18.082 12.738 1.00 76.25 192 THR A N 1
ATOM 1503 C CA . THR A 1 192 ? 6.825 -17.077 12.194 1.00 76.25 192 THR A CA 1
ATOM 1504 C C . THR A 1 192 ? 7.513 -15.741 11.911 1.00 76.25 192 THR A C 1
ATOM 1506 O O . THR A 1 192 ? 7.163 -15.048 10.956 1.00 76.25 192 THR A O 1
ATOM 1509 N N . LEU A 1 193 ? 8.549 -15.396 12.681 1.00 83.00 193 LEU A N 1
ATOM 1510 C CA . LEU A 1 193 ? 9.331 -14.172 12.492 1.00 83.00 193 LEU A CA 1
ATOM 1511 C C . LEU A 1 193 ? 10.321 -14.267 11.319 1.00 83.00 193 LEU A C 1
ATOM 1513 O O . LEU A 1 193 ? 10.565 -13.277 10.620 1.00 83.00 193 LEU A O 1
ATOM 1517 N N . LEU A 1 194 ? 10.897 -15.452 11.090 1.00 82.81 194 LEU A N 1
ATOM 1518 C CA . LEU A 1 194 ? 11.931 -15.678 10.077 1.00 82.81 194 LEU A CA 1
ATOM 1519 C C . LEU A 1 194 ? 11.483 -15.277 8.653 1.00 82.81 194 LEU A C 1
ATOM 1521 O O . LEU A 1 194 ? 12.230 -14.541 8.003 1.00 82.81 194 LEU A O 1
ATOM 1525 N N . PRO A 1 195 ? 10.291 -15.661 8.156 1.00 82.12 195 PRO A N 1
ATOM 1526 C CA . PRO A 1 195 ? 9.811 -15.245 6.839 1.00 82.12 195 PRO A CA 1
ATOM 1527 C C . PRO A 1 195 ? 9.695 -13.725 6.710 1.00 82.12 195 PRO A C 1
ATOM 1529 O O . PRO A 1 195 ? 10.130 -13.172 5.703 1.00 82.12 195 PRO A O 1
ATOM 1532 N N . GLY A 1 196 ? 9.211 -13.030 7.746 1.00 81.12 196 GLY A N 1
ATOM 1533 C CA . GLY A 1 196 ? 9.139 -11.565 7.768 1.00 81.12 196 GLY A CA 1
ATOM 1534 C C . GLY A 1 196 ? 10.518 -10.892 7.718 1.00 81.12 196 GLY A C 1
ATOM 1535 O O . GLY A 1 196 ? 10.723 -9.921 6.979 1.00 81.12 196 GLY A O 1
ATOM 1536 N N . ALA A 1 197 ? 11.497 -11.438 8.445 1.00 84.12 197 ALA A N 1
ATOM 1537 C CA . ALA A 1 197 ? 12.876 -10.953 8.415 1.00 84.12 197 ALA A CA 1
ATOM 1538 C C . ALA A 1 197 ? 13.527 -11.170 7.038 1.00 84.12 197 ALA A C 1
ATOM 1540 O O . ALA A 1 197 ? 14.085 -10.232 6.462 1.00 84.12 197 ALA A O 1
ATOM 1541 N N . VAL A 1 198 ? 13.401 -12.377 6.472 1.00 88.00 198 VAL A N 1
ATOM 1542 C CA . VAL A 1 198 ? 13.873 -12.703 5.114 1.00 88.00 198 VAL A CA 1
ATOM 1543 C C . VAL A 1 198 ? 13.250 -11.761 4.091 1.00 88.00 198 VAL A C 1
ATOM 1545 O O . VAL A 1 198 ? 13.942 -11.277 3.197 1.00 88.00 198 VAL A O 1
ATOM 1548 N N . ASN A 1 199 ? 11.971 -11.441 4.258 1.00 88.06 199 ASN A N 1
ATOM 1549 C CA . ASN A 1 199 ? 11.254 -10.559 3.357 1.00 88.06 199 ASN A CA 1
ATOM 1550 C C . ASN A 1 199 ? 11.821 -9.129 3.342 1.00 88.06 199 ASN A C 1
ATOM 1552 O O . ASN A 1 199 ? 12.011 -8.519 2.289 1.00 88.06 199 ASN A O 1
ATOM 1556 N N . THR A 1 200 ? 12.176 -8.616 4.521 1.00 88.81 200 THR A N 1
ATOM 1557 C CA . THR A 1 200 ? 12.834 -7.310 4.655 1.00 88.81 200 THR A CA 1
ATOM 1558 C C . THR A 1 200 ? 14.202 -7.311 3.968 1.00 88.81 200 THR A C 1
ATOM 1560 O O . THR A 1 200 ? 14.521 -6.394 3.208 1.00 88.81 200 THR A O 1
ATOM 1563 N N . PHE A 1 201 ? 14.996 -8.370 4.159 1.00 89.75 201 PHE A N 1
ATOM 1564 C CA . PHE A 1 201 ? 16.267 -8.522 3.448 1.00 89.75 201 PHE A CA 1
ATOM 1565 C C . PHE A 1 201 ? 16.078 -8.632 1.930 1.00 89.75 201 PHE A C 1
ATOM 1567 O O . PHE A 1 201 ? 16.865 -8.044 1.188 1.00 89.75 201 PHE A O 1
ATOM 1574 N N . ALA A 1 202 ? 15.038 -9.325 1.459 1.00 90.44 202 ALA A N 1
ATOM 1575 C CA . ALA A 1 202 ? 14.743 -9.462 0.036 1.00 90.44 202 ALA A CA 1
ATOM 1576 C C . ALA A 1 202 ? 14.500 -8.099 -0.634 1.00 90.44 202 ALA A C 1
ATOM 1578 O O . ALA A 1 202 ? 15.090 -7.834 -1.683 1.00 90.44 202 ALA A O 1
ATOM 1579 N N . LEU A 1 203 ? 13.728 -7.196 -0.012 1.00 90.50 203 LEU A N 1
ATOM 1580 C CA . LEU A 1 203 ? 13.513 -5.842 -0.550 1.00 90.50 203 LEU A CA 1
ATOM 1581 C C . LEU A 1 203 ? 14.768 -4.963 -0.509 1.00 90.50 203 LEU A C 1
ATOM 1583 O O . LEU A 1 203 ? 15.031 -4.218 -1.458 1.00 90.50 203 LEU A O 1
ATOM 1587 N N . ILE A 1 204 ? 15.566 -5.053 0.556 1.00 92.12 204 ILE A N 1
ATOM 1588 C CA . ILE A 1 204 ? 16.824 -4.297 0.660 1.00 92.12 204 ILE A CA 1
ATOM 1589 C C . ILE A 1 204 ? 17.803 -4.754 -0.429 1.00 92.12 204 ILE A C 1
ATOM 1591 O O . ILE A 1 204 ? 18.390 -3.927 -1.130 1.00 92.12 204 ILE A O 1
ATOM 1595 N N . LEU A 1 205 ? 17.947 -6.068 -0.619 1.00 92.88 205 LEU A N 1
ATOM 1596 C CA . LEU A 1 205 ? 18.778 -6.629 -1.682 1.00 92.88 205 LEU A CA 1
ATOM 1597 C C . LEU A 1 205 ? 18.228 -6.274 -3.067 1.00 92.88 205 LEU A C 1
ATOM 1599 O O . LEU A 1 205 ? 19.007 -5.913 -3.947 1.00 92.88 205 LEU A O 1
ATOM 1603 N N . SER A 1 206 ? 16.907 -6.292 -3.250 1.00 92.94 206 SER A N 1
ATOM 1604 C CA . SER A 1 206 ? 16.265 -5.860 -4.494 1.00 92.94 206 SER A CA 1
ATOM 1605 C C . SER A 1 206 ? 16.624 -4.403 -4.824 1.00 92.94 206 SER A C 1
ATOM 1607 O O . SER A 1 206 ? 17.144 -4.115 -5.907 1.00 92.94 206 SER A O 1
ATOM 1609 N N . SER A 1 207 ? 16.518 -3.507 -3.840 1.00 92.62 207 SER A N 1
ATOM 1610 C CA . SER A 1 207 ? 16.913 -2.093 -3.959 1.00 92.62 207 SER A CA 1
ATOM 1611 C C . SER A 1 207 ? 18.401 -1.927 -4.298 1.00 92.62 207 SER A C 1
ATOM 1613 O O . SER A 1 207 ? 18.786 -1.090 -5.115 1.00 92.62 207 SER A O 1
ATOM 1615 N N . PHE A 1 208 ? 19.265 -2.762 -3.723 1.00 94.31 208 PHE A N 1
ATOM 1616 C CA . PHE A 1 208 ? 20.683 -2.769 -4.070 1.00 94.31 208 PHE A CA 1
ATOM 1617 C C . PHE A 1 208 ? 20.922 -3.231 -5.518 1.00 94.31 208 PHE A C 1
ATOM 1619 O O . PHE A 1 208 ? 21.694 -2.603 -6.248 1.00 94.31 208 PHE A O 1
ATOM 1626 N N . THR A 1 209 ? 20.234 -4.284 -5.974 1.00 94.19 209 THR A N 1
ATOM 1627 C CA . THR A 1 209 ? 20.377 -4.799 -7.348 1.00 94.19 209 THR A CA 1
ATOM 1628 C C . THR A 1 209 ? 19.937 -3.793 -8.411 1.00 94.19 209 THR A C 1
ATOM 1630 O O . THR A 1 209 ? 20.645 -3.643 -9.409 1.00 94.19 209 THR A O 1
ATOM 1633 N N . VAL A 1 210 ? 18.862 -3.027 -8.187 1.00 94.44 210 VAL A N 1
ATOM 1634 C CA . VAL A 1 210 ? 18.434 -1.995 -9.150 1.00 94.44 210 VAL A CA 1
ATOM 1635 C C . VAL A 1 210 ? 19.431 -0.831 -9.223 1.00 94.44 210 VAL A C 1
ATOM 1637 O O . VAL A 1 210 ? 19.714 -0.320 -10.308 1.00 94.44 210 VAL A O 1
ATOM 1640 N N . VAL A 1 211 ? 20.072 -0.462 -8.108 1.00 94.06 211 VAL A N 1
ATOM 1641 C CA . VAL A 1 211 ? 21.150 0.544 -8.110 1.00 94.06 211 VAL A CA 1
ATOM 1642 C C . VAL A 1 211 ? 22.379 0.040 -8.874 1.00 94.06 211 VAL A C 1
ATOM 1644 O O . VAL A 1 211 ? 23.005 0.809 -9.609 1.00 94.06 211 VAL A O 1
ATOM 1647 N N . LEU A 1 212 ? 22.717 -1.250 -8.765 1.00 92.81 212 LEU A N 1
ATOM 1648 C CA . LEU A 1 212 ? 23.773 -1.852 -9.585 1.00 92.81 212 LEU A CA 1
ATOM 1649 C C . LEU A 1 212 ? 23.414 -1.856 -11.076 1.00 92.81 212 LEU A C 1
ATOM 1651 O O . LEU A 1 212 ? 24.289 -1.570 -11.898 1.00 92.81 212 LEU A O 1
ATOM 1655 N N . ALA A 1 213 ? 22.148 -2.111 -11.425 1.00 93.00 213 ALA A N 1
ATOM 1656 C CA . ALA A 1 213 ? 21.659 -1.992 -12.799 1.00 93.00 213 ALA A CA 1
ATOM 1657 C C . ALA A 1 213 ? 21.838 -0.559 -13.327 1.00 93.00 213 ALA A C 1
ATOM 1659 O O . ALA A 1 213 ? 22.415 -0.365 -14.398 1.00 93.00 213 ALA A O 1
ATOM 1660 N N . LEU A 1 214 ? 21.447 0.447 -12.537 1.00 92.62 214 LEU A N 1
ATOM 1661 C CA . LEU A 1 214 ? 21.621 1.862 -12.877 1.00 92.62 214 LEU A CA 1
ATOM 1662 C C . LEU A 1 214 ? 23.100 2.240 -13.043 1.00 92.62 214 LEU A C 1
ATOM 1664 O O . LEU A 1 214 ? 23.462 2.948 -13.984 1.00 92.62 214 LEU A O 1
ATOM 1668 N N . LYS A 1 215 ? 23.974 1.763 -12.149 1.00 92.50 215 LYS A N 1
ATOM 1669 C CA . LYS A 1 215 ? 25.422 2.008 -12.232 1.00 92.50 215 LYS A CA 1
ATOM 1670 C C . LYS A 1 215 ? 26.037 1.350 -13.468 1.00 92.50 215 LYS A C 1
ATOM 1672 O O . LYS A 1 215 ? 26.912 1.947 -14.087 1.00 92.50 215 LYS A O 1
ATOM 1677 N N . ALA A 1 216 ? 25.590 0.147 -13.833 1.00 90.31 216 ALA A N 1
ATOM 1678 C CA . ALA A 1 216 ? 26.013 -0.515 -15.063 1.00 90.31 216 ALA A CA 1
ATOM 1679 C C . ALA A 1 216 ? 25.542 0.259 -16.304 1.00 90.31 216 ALA A C 1
ATOM 1681 O O . ALA A 1 216 ? 26.338 0.462 -17.215 1.00 90.31 216 ALA A O 1
ATOM 1682 N N . ALA A 1 217 ? 24.298 0.750 -16.309 1.00 89.31 217 ALA A N 1
ATOM 1683 C CA . ALA A 1 217 ? 23.737 1.537 -17.407 1.00 89.31 217 ALA A CA 1
ATOM 1684 C C . ALA A 1 217 ? 24.458 2.873 -17.631 1.00 89.31 217 ALA A C 1
ATOM 1686 O O . ALA A 1 217 ? 24.695 3.255 -18.772 1.00 89.31 217 ALA A O 1
ATOM 1687 N N . LYS A 1 218 ? 24.864 3.556 -16.555 1.00 89.88 218 LYS A N 1
ATOM 1688 C CA . LYS A 1 218 ? 25.609 4.825 -16.632 1.00 89.88 218 LYS A CA 1
ATOM 1689 C C . LYS A 1 218 ? 27.095 4.665 -16.962 1.00 89.88 218 LYS A C 1
ATOM 1691 O O . LYS A 1 218 ? 27.773 5.667 -17.169 1.00 89.88 218 LYS A O 1
ATOM 1696 N N . ASN A 1 219 ? 27.626 3.443 -16.965 1.00 88.31 219 ASN A N 1
ATOM 1697 C CA . ASN A 1 219 ? 29.042 3.213 -17.214 1.00 88.31 219 ASN A CA 1
ATOM 1698 C C . ASN A 1 219 ? 29.319 3.106 -18.722 1.00 88.31 219 ASN A C 1
ATOM 1700 O O . ASN A 1 219 ? 29.055 2.075 -19.346 1.00 88.31 219 ASN A O 1
ATOM 1704 N N . VAL A 1 220 ? 29.862 4.188 -19.282 1.00 83.88 220 VAL A N 1
ATOM 1705 C CA . VAL A 1 220 ? 30.214 4.312 -20.704 1.00 83.88 220 VAL A CA 1
ATOM 1706 C C . VAL A 1 220 ? 31.461 3.515 -21.096 1.00 83.88 220 VAL A C 1
ATOM 1708 O O . VAL A 1 220 ? 31.608 3.179 -22.266 1.00 83.88 220 VAL A O 1
ATOM 1711 N N . ASP A 1 221 ? 32.308 3.145 -20.130 1.00 86.75 221 ASP A N 1
ATOM 1712 C CA . ASP A 1 221 ? 33.566 2.422 -20.372 1.00 86.75 221 ASP A CA 1
ATOM 1713 C C . ASP A 1 221 ? 33.353 0.915 -20.595 1.00 86.75 221 ASP A C 1
ATOM 1715 O O . ASP A 1 221 ? 34.266 0.189 -20.991 1.00 86.75 221 ASP A O 1
ATOM 1719 N N . LEU A 1 222 ? 32.149 0.410 -20.311 1.00 84.56 222 LEU A N 1
ATOM 1720 C CA . LEU A 1 222 ? 31.800 -0.988 -20.534 1.00 84.56 222 LEU A CA 1
ATOM 1721 C C . LEU A 1 222 ? 31.416 -1.227 -21.994 1.00 84.56 222 LEU A C 1
ATOM 1723 O O . LEU A 1 222 ? 30.591 -0.510 -22.561 1.00 84.56 222 LEU A O 1
ATOM 1727 N N . GLU A 1 223 ? 31.927 -2.323 -22.555 1.00 89.44 223 GLU A N 1
ATOM 1728 C CA . GLU A 1 223 ? 31.459 -2.847 -23.836 1.00 89.44 223 GLU A CA 1
ATOM 1729 C C . GLU A 1 223 ? 29.930 -3.023 -23.815 1.00 89.44 223 GLU A C 1
ATOM 1731 O O . GLU A 1 223 ? 29.372 -3.557 -22.849 1.00 89.44 223 GLU A O 1
ATOM 1736 N N . ALA A 1 224 ? 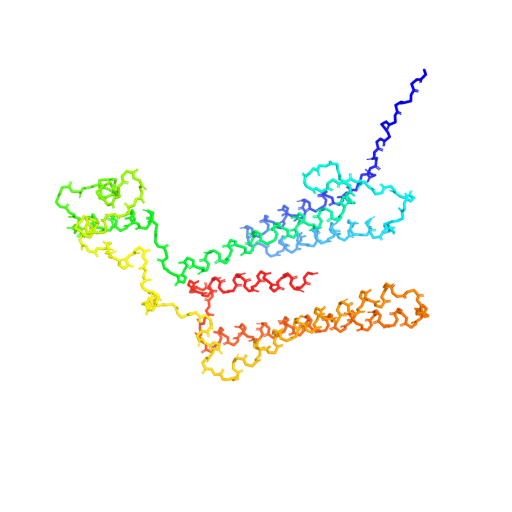29.250 -2.583 -24.881 1.00 86.25 224 ALA A N 1
ATOM 1737 C CA . ALA A 1 224 ? 27.787 -2.553 -24.951 1.00 86.25 224 ALA A CA 1
ATOM 1738 C C . ALA A 1 224 ? 27.150 -3.925 -24.663 1.00 86.25 224 ALA A C 1
ATOM 1740 O O . ALA A 1 224 ? 26.231 -4.025 -23.855 1.00 86.25 224 ALA A O 1
ATOM 1741 N N . SER A 1 225 ? 27.718 -4.998 -25.223 1.00 87.38 225 SER A N 1
ATOM 1742 C CA . SER A 1 225 ? 27.250 -6.377 -25.028 1.00 87.38 225 SER A CA 1
ATOM 1743 C C . SER A 1 225 ? 27.300 -6.822 -23.552 1.00 87.38 225 SER A C 1
ATOM 1745 O O . SER A 1 225 ? 26.383 -7.471 -23.036 1.00 87.38 225 SER A O 1
ATOM 1747 N N . VAL A 1 226 ? 28.365 -6.440 -22.841 1.00 89.31 226 VAL A N 1
ATOM 1748 C CA . VAL A 1 226 ? 28.593 -6.763 -21.427 1.00 89.31 226 VAL A CA 1
ATOM 1749 C C . VAL A 1 226 ? 27.706 -5.904 -20.533 1.00 89.31 226 VAL A C 1
ATOM 1751 O O . VAL A 1 226 ? 27.171 -6.403 -19.537 1.00 89.31 226 VAL A O 1
ATOM 1754 N N . ARG A 1 227 ? 27.536 -4.627 -20.884 1.00 89.12 227 ARG A N 1
ATOM 1755 C CA . ARG A 1 227 ? 26.663 -3.687 -20.182 1.00 89.12 227 ARG A CA 1
ATOM 1756 C C . ARG A 1 227 ? 25.217 -4.177 -20.195 1.00 89.12 227 ARG A C 1
ATOM 1758 O O . ARG A 1 227 ? 24.641 -4.347 -19.121 1.00 89.12 227 ARG A O 1
ATOM 1765 N N . ASP A 1 228 ? 24.680 -4.514 -21.362 1.00 89.75 228 ASP A N 1
ATOM 1766 C CA . ASP A 1 228 ? 23.288 -4.957 -21.507 1.00 89.75 228 ASP A CA 1
ATOM 1767 C C . ASP A 1 228 ? 23.033 -6.275 -20.767 1.00 89.75 228 ASP A C 1
ATOM 1769 O O . ASP A 1 228 ? 22.016 -6.439 -20.089 1.00 89.75 228 ASP A O 1
ATOM 1773 N N . ARG A 1 229 ? 24.001 -7.204 -20.795 1.00 91.44 229 ARG A N 1
ATOM 1774 C CA . ARG A 1 229 ? 23.918 -8.452 -20.023 1.00 91.44 229 ARG A CA 1
ATOM 1775 C C . ARG A 1 229 ? 23.900 -8.197 -18.515 1.00 91.44 229 ARG A C 1
ATOM 1777 O O . ARG A 1 229 ? 23.133 -8.850 -17.808 1.00 91.44 229 ARG A O 1
ATOM 1784 N N . LYS A 1 230 ? 24.730 -7.274 -18.015 1.00 91.31 230 LYS A N 1
ATOM 1785 C CA . LYS A 1 230 ? 24.742 -6.892 -16.593 1.00 91.31 230 LYS A CA 1
ATOM 1786 C C . LYS A 1 230 ? 23.423 -6.242 -16.189 1.00 91.31 230 LYS A C 1
ATOM 1788 O O . LYS A 1 230 ? 22.846 -6.665 -15.193 1.00 91.31 230 LYS A O 1
ATOM 1793 N N . ILE A 1 231 ? 22.928 -5.285 -16.976 1.00 92.19 231 ILE A N 1
ATOM 1794 C CA . ILE A 1 231 ? 21.638 -4.622 -16.738 1.00 92.19 231 ILE A CA 1
ATOM 1795 C C . ILE A 1 231 ? 20.520 -5.663 -16.678 1.00 92.19 231 ILE A C 1
ATOM 1797 O O . ILE A 1 231 ? 19.822 -5.741 -15.671 1.00 92.19 231 ILE A O 1
ATOM 1801 N N . ARG A 1 232 ? 20.403 -6.524 -17.698 1.00 93.62 232 ARG A N 1
ATOM 1802 C CA . ARG A 1 232 ? 19.372 -7.569 -17.749 1.00 93.62 232 ARG A CA 1
ATOM 1803 C C . ARG A 1 232 ? 19.436 -8.502 -16.545 1.00 93.62 232 ARG A C 1
ATOM 1805 O O . ARG A 1 232 ? 18.404 -8.808 -15.964 1.00 93.62 232 ARG A O 1
ATOM 1812 N N . ASN A 1 233 ? 20.631 -8.954 -16.168 1.00 94.25 233 ASN A N 1
ATOM 1813 C CA . ASN A 1 233 ? 20.792 -9.858 -15.032 1.00 94.25 233 ASN A CA 1
ATOM 1814 C C . ASN A 1 233 ? 20.423 -9.178 -13.706 1.00 94.25 233 ASN A C 1
ATOM 1816 O O . ASN A 1 233 ? 19.752 -9.796 -12.887 1.00 94.25 233 ASN A O 1
ATOM 1820 N N . TYR A 1 234 ? 20.833 -7.924 -13.491 1.00 95.31 234 TYR A N 1
ATOM 1821 C CA . TYR A 1 234 ? 20.473 -7.192 -12.276 1.00 95.31 234 TYR A CA 1
ATOM 1822 C C . TYR A 1 234 ? 18.970 -6.915 -12.203 1.00 95.31 234 TYR A C 1
ATOM 1824 O O . TYR A 1 234 ? 18.378 -7.191 -11.166 1.00 95.31 234 TYR A O 1
ATOM 1832 N N . LEU A 1 235 ? 18.342 -6.480 -13.301 1.00 94.19 235 LEU A N 1
ATOM 1833 C CA . LEU A 1 235 ? 16.889 -6.282 -13.365 1.00 94.19 235 LEU A CA 1
ATOM 1834 C C . LEU A 1 235 ? 16.116 -7.593 -13.159 1.00 94.19 235 LEU A C 1
ATOM 1836 O O . LEU A 1 235 ? 15.134 -7.615 -12.424 1.00 94.19 235 LEU A O 1
ATOM 1840 N N . ALA A 1 236 ? 16.580 -8.703 -13.742 1.00 95.25 236 ALA A N 1
ATOM 1841 C CA . ALA A 1 236 ? 15.980 -10.016 -13.510 1.00 95.25 236 ALA A CA 1
ATOM 1842 C C . ALA A 1 236 ? 16.077 -10.429 -12.033 1.00 95.25 236 ALA A C 1
ATOM 1844 O O . ALA A 1 236 ? 15.107 -10.933 -11.475 1.00 95.25 236 ALA A O 1
ATOM 1845 N N . MET A 1 237 ? 17.213 -10.171 -11.375 1.00 94.31 237 MET A N 1
ATOM 1846 C CA . MET A 1 237 ? 17.356 -10.409 -9.935 1.00 94.31 237 MET A CA 1
ATOM 1847 C C . MET A 1 237 ? 16.419 -9.527 -9.101 1.00 94.31 237 MET A C 1
ATOM 1849 O O . MET A 1 237 ? 15.819 -10.031 -8.154 1.00 94.31 237 MET A O 1
ATOM 1853 N N . THR A 1 238 ? 16.252 -8.251 -9.460 1.00 94.88 238 THR A N 1
ATOM 1854 C CA . THR A 1 238 ? 15.287 -7.342 -8.817 1.00 94.88 238 THR A CA 1
ATOM 1855 C C . THR A 1 238 ? 13.862 -7.897 -8.911 1.00 94.88 238 THR A C 1
ATOM 1857 O O . THR A 1 238 ? 13.177 -8.003 -7.893 1.00 94.88 238 THR A O 1
ATOM 1860 N N . LEU A 1 239 ? 13.438 -8.338 -10.102 1.00 94.44 239 LEU A N 1
ATOM 1861 C CA . LEU A 1 239 ? 12.110 -8.925 -10.323 1.00 94.44 239 LEU A CA 1
ATOM 1862 C C . LEU A 1 239 ? 11.908 -10.236 -9.550 1.00 94.44 239 LEU A C 1
ATOM 1864 O O . LEU A 1 239 ? 10.849 -10.443 -8.957 1.00 94.44 239 LEU A O 1
ATOM 1868 N N . LEU A 1 240 ? 12.918 -11.110 -9.512 1.00 94.69 240 LEU A N 1
ATOM 1869 C CA . LEU A 1 240 ? 12.857 -12.361 -8.750 1.00 94.69 240 LEU A CA 1
ATOM 1870 C C . LEU A 1 240 ? 12.718 -12.107 -7.244 1.00 94.69 240 LEU A C 1
ATOM 1872 O O . LEU A 1 240 ? 11.913 -12.766 -6.590 1.00 94.69 240 LEU A O 1
ATOM 1876 N N . LEU A 1 241 ? 13.462 -11.141 -6.698 1.00 94.06 241 LEU A N 1
ATOM 1877 C CA . LEU A 1 241 ? 13.381 -10.777 -5.280 1.00 94.06 241 LEU A CA 1
ATOM 1878 C C . LEU A 1 241 ? 12.050 -10.095 -4.931 1.00 94.06 241 LEU A C 1
ATOM 1880 O O . LEU A 1 241 ? 11.488 -10.383 -3.876 1.00 94.06 241 LEU A O 1
ATOM 1884 N N . GLY A 1 242 ? 11.514 -9.247 -5.815 1.00 93.44 242 GLY A N 1
ATOM 1885 C CA . GLY A 1 242 ? 10.172 -8.672 -5.656 1.00 93.44 242 GLY A CA 1
ATOM 1886 C C . GLY A 1 242 ? 9.069 -9.736 -5.708 1.00 93.44 242 GLY A C 1
ATOM 1887 O O . GLY A 1 242 ? 8.172 -9.753 -4.870 1.00 93.44 242 GLY A O 1
ATOM 1888 N N . THR A 1 243 ? 9.184 -10.703 -6.621 1.00 93.56 243 THR A N 1
ATOM 1889 C CA . THR A 1 243 ? 8.242 -11.834 -6.706 1.00 93.56 243 THR A CA 1
ATOM 1890 C C . THR A 1 243 ? 8.318 -12.714 -5.459 1.00 93.56 243 THR A C 1
ATOM 1892 O O . THR A 1 243 ? 7.288 -13.104 -4.910 1.00 93.56 243 THR A O 1
ATOM 1895 N N . LEU A 1 244 ? 9.532 -12.993 -4.969 1.00 92.56 244 LEU A N 1
ATOM 1896 C CA . LEU A 1 244 ? 9.740 -13.702 -3.707 1.00 92.56 244 LEU A CA 1
ATOM 1897 C C . LEU A 1 244 ? 9.053 -12.973 -2.545 1.00 92.56 244 LEU A C 1
ATOM 1899 O O . LEU A 1 244 ? 8.399 -13.626 -1.734 1.00 92.56 244 LEU A O 1
ATOM 1903 N N . PHE A 1 245 ? 9.152 -11.641 -2.493 1.00 93.50 245 PHE A N 1
ATOM 1904 C CA . PHE A 1 245 ? 8.476 -10.843 -1.472 1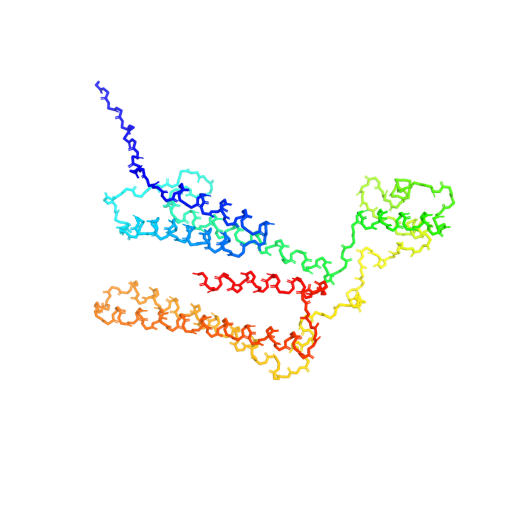.00 93.50 245 PHE A CA 1
ATOM 1905 C C . PHE A 1 245 ? 6.958 -11.048 -1.488 1.00 93.50 245 PHE A C 1
ATOM 1907 O O . PHE A 1 245 ? 6.356 -11.293 -0.440 1.00 93.50 245 PHE A O 1
ATOM 1914 N N . LEU A 1 246 ? 6.342 -11.008 -2.673 1.00 93.12 246 LEU A N 1
ATOM 1915 C CA . LEU A 1 246 ? 4.897 -11.201 -2.822 1.00 93.12 246 LEU A CA 1
ATOM 1916 C C . LEU A 1 246 ? 4.462 -12.607 -2.388 1.00 93.12 246 LEU A C 1
ATOM 1918 O O . LEU A 1 246 ? 3.479 -12.745 -1.662 1.00 93.12 246 LEU A O 1
ATOM 1922 N N . ILE A 1 247 ? 5.215 -13.645 -2.767 1.00 92.69 247 ILE A N 1
ATOM 1923 C CA . ILE A 1 247 ? 4.922 -15.033 -2.373 1.0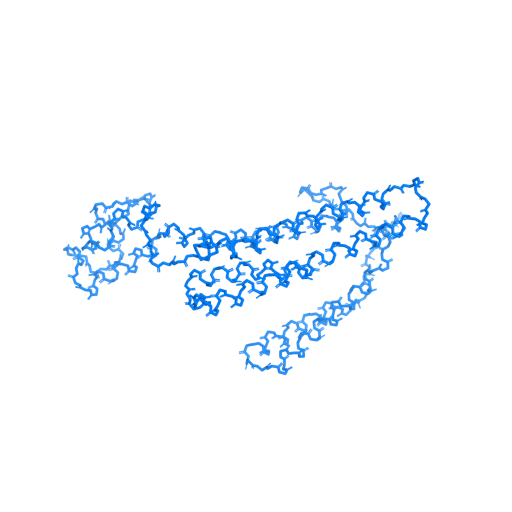0 92.69 247 ILE A CA 1
ATOM 1924 C C . ILE A 1 247 ? 5.001 -15.194 -0.851 1.00 92.69 247 ILE A C 1
ATOM 1926 O O . ILE A 1 247 ? 4.089 -15.757 -0.246 1.00 92.69 247 ILE A O 1
ATOM 1930 N N . LEU A 1 248 ? 6.065 -14.681 -0.224 1.00 90.75 248 LEU A N 1
ATOM 1931 C CA . LEU A 1 248 ? 6.231 -14.753 1.229 1.00 90.75 248 LEU A CA 1
ATOM 1932 C C . LEU A 1 248 ? 5.126 -13.990 1.963 1.00 90.75 248 LEU A C 1
ATOM 1934 O O . LEU A 1 248 ? 4.637 -14.476 2.981 1.00 90.75 248 LEU A O 1
ATOM 1938 N N . LYS A 1 249 ? 4.686 -12.839 1.436 1.00 90.50 249 LYS A N 1
ATOM 1939 C CA . LYS A 1 249 ? 3.561 -12.094 2.014 1.00 90.50 249 LYS A CA 1
ATOM 1940 C C . LYS A 1 249 ? 2.235 -12.833 1.916 1.00 90.50 249 LYS A C 1
ATOM 1942 O O . LYS A 1 249 ? 1.517 -12.889 2.910 1.00 90.50 249 LYS A O 1
ATOM 1947 N N . LEU A 1 250 ? 1.925 -13.436 0.772 1.00 90.88 250 LEU A N 1
ATOM 1948 C CA . LEU A 1 250 ? 0.709 -14.242 0.630 1.00 90.88 250 LEU A CA 1
ATOM 1949 C C . LEU A 1 250 ? 0.725 -15.461 1.559 1.00 90.88 250 LEU A C 1
ATOM 1951 O O . LEU A 1 250 ? -0.301 -15.805 2.143 1.00 90.88 250 LEU A O 1
ATOM 1955 N N . TRP A 1 251 ? 1.891 -16.085 1.735 1.00 90.31 251 TRP A N 1
ATOM 1956 C CA . TRP A 1 251 ? 2.060 -17.180 2.684 1.00 90.31 251 TRP A CA 1
ATOM 1957 C C . TRP A 1 251 ? 1.851 -16.725 4.139 1.00 90.31 251 TRP A C 1
ATOM 1959 O O . TRP A 1 251 ? 1.103 -17.371 4.870 1.00 90.31 251 TRP A O 1
ATOM 1969 N N . GLU A 1 252 ? 2.437 -15.591 4.541 1.00 88.06 252 GLU A N 1
ATOM 1970 C CA . GLU A 1 252 ? 2.266 -14.999 5.879 1.00 88.06 252 GLU A CA 1
ATOM 1971 C C . GLU A 1 252 ? 0.792 -14.684 6.166 1.00 88.06 252 GLU A C 1
ATOM 1973 O O . GLU A 1 252 ? 0.285 -15.006 7.238 1.00 88.06 252 GLU A O 1
ATOM 1978 N N . TRP A 1 253 ? 0.075 -14.116 5.193 1.00 89.75 253 TRP A N 1
ATOM 1979 C CA . TRP A 1 253 ? -1.360 -13.860 5.319 1.00 89.75 253 TRP A CA 1
ATOM 1980 C C . TRP A 1 253 ? -2.170 -15.142 5.470 1.00 89.75 253 TRP A C 1
ATOM 1982 O O . TRP A 1 253 ? -3.035 -15.215 6.337 1.00 89.75 253 TRP A O 1
ATOM 1992 N N . ASN A 1 254 ? -1.884 -16.162 4.658 1.00 90.12 254 ASN A N 1
ATOM 1993 C CA . ASN A 1 254 ? -2.578 -17.440 4.769 1.00 90.12 254 ASN A CA 1
ATOM 1994 C C . ASN A 1 254 ? -2.364 -18.073 6.154 1.00 90.12 254 ASN A C 1
ATOM 1996 O O . ASN A 1 254 ? -3.320 -18.563 6.747 1.00 90.12 254 ASN A O 1
ATOM 2000 N N . HIS A 1 255 ? -1.138 -18.018 6.679 1.00 86.31 255 HIS A N 1
ATOM 2001 C CA . HIS A 1 255 ? -0.807 -18.506 8.019 1.00 86.31 255 HIS A CA 1
ATOM 2002 C C . HIS A 1 255 ? -1.542 -17.720 9.121 1.00 86.31 255 HIS A C 1
ATOM 2004 O O . HIS A 1 255 ? -2.163 -18.323 9.990 1.00 86.31 255 HIS A O 1
ATOM 2010 N N . LEU A 1 256 ? -1.566 -16.382 9.050 1.00 85.75 256 LEU A N 1
ATOM 2011 C CA . LEU A 1 256 ? -2.292 -15.537 10.013 1.00 85.75 256 LEU A CA 1
ATOM 2012 C C . LEU A 1 256 ? -3.806 -15.798 10.020 1.00 85.75 256 LEU A C 1
ATOM 2014 O O . LEU A 1 256 ? -4.426 -15.814 11.084 1.00 85.75 256 LEU A O 1
ATOM 2018 N N . ILE A 1 257 ? -4.397 -16.021 8.845 1.00 87.69 257 ILE A N 1
ATOM 2019 C CA . ILE A 1 257 ? -5.828 -16.312 8.709 1.00 87.69 257 ILE A CA 1
ATOM 2020 C C . ILE A 1 257 ? -6.156 -17.714 9.235 1.00 87.69 257 ILE A C 1
ATOM 2022 O O . ILE A 1 257 ? -7.150 -17.874 9.936 1.00 87.69 257 ILE A O 1
ATOM 2026 N N . GLN A 1 258 ? -5.353 -18.727 8.897 1.00 87.06 258 GLN A N 1
ATOM 2027 C CA . GLN A 1 258 ? -5.664 -20.125 9.222 1.00 87.06 258 GLN A CA 1
ATOM 2028 C C . GLN A 1 258 ? -5.328 -20.504 10.667 1.00 87.06 258 GLN A C 1
ATOM 2030 O O . GLN A 1 258 ? -6.111 -21.218 11.290 1.00 87.06 258 GLN A O 1
ATOM 2035 N N . ASP A 1 259 ? -4.203 -20.024 11.203 1.00 83.44 259 ASP A N 1
ATOM 2036 C CA . ASP A 1 259 ? -3.686 -20.502 12.492 1.00 83.44 259 ASP A CA 1
ATOM 2037 C C . ASP A 1 259 ? -4.059 -19.592 13.672 1.00 83.44 259 ASP A C 1
ATOM 2039 O O . ASP A 1 259 ? -4.103 -20.052 14.813 1.00 83.44 259 ASP A O 1
ATOM 2043 N N . TYR A 1 260 ? -4.378 -18.318 13.412 1.00 79.81 260 TYR A N 1
ATOM 2044 C CA . TYR A 1 260 ? -4.689 -17.329 14.454 1.00 79.81 260 TYR A CA 1
ATOM 2045 C C . TYR A 1 260 ? -6.071 -16.674 14.313 1.00 79.81 260 TYR A C 1
ATOM 2047 O O . TYR A 1 260 ? -6.389 -15.782 15.098 1.00 79.81 260 TYR A O 1
ATOM 2055 N N . ASP A 1 261 ? -6.880 -17.083 13.324 1.00 81.69 261 ASP A N 1
ATOM 2056 C CA . ASP A 1 261 ? -8.185 -16.480 12.978 1.00 81.69 261 ASP A CA 1
ATOM 2057 C C . ASP A 1 261 ? -8.121 -14.943 12.828 1.00 81.69 261 ASP A C 1
ATOM 2059 O O . ASP A 1 261 ? -9.086 -14.198 13.027 1.00 81.69 261 ASP A O 1
ATOM 2063 N N . PHE A 1 262 ? -6.940 -14.432 12.464 1.00 83.38 262 PHE A N 1
ATOM 2064 C CA . PHE A 1 262 ? -6.700 -13.008 12.313 1.00 83.38 262 PHE A CA 1
ATOM 2065 C C . PHE A 1 262 ? -7.228 -12.570 10.950 1.00 83.38 262 PHE A C 1
ATOM 2067 O O . PHE A 1 262 ? -6.511 -12.563 9.949 1.00 83.38 262 PHE A O 1
ATOM 2074 N N . THR A 1 263 ? -8.516 -12.240 10.897 1.00 84.50 263 THR A N 1
ATOM 2075 C CA . THR A 1 263 ? -9.219 -11.873 9.662 1.00 84.50 263 THR A CA 1
ATOM 2076 C C . THR A 1 263 ? -9.521 -10.376 9.589 1.00 84.50 263 THR A C 1
ATOM 2078 O O . THR A 1 263 ? -9.446 -9.644 10.581 1.00 84.50 263 THR A O 1
ATOM 2081 N N . ILE A 1 264 ? -9.921 -9.914 8.399 1.00 84.06 264 ILE A N 1
ATOM 2082 C CA . ILE A 1 264 ? -10.348 -8.528 8.136 1.00 84.06 264 ILE A CA 1
ATOM 2083 C C . ILE A 1 264 ? -11.564 -8.086 8.974 1.00 84.06 264 ILE A C 1
ATOM 2085 O O . ILE A 1 264 ? -11.844 -6.896 9.059 1.00 84.06 264 ILE A O 1
ATOM 2089 N N . SER A 1 265 ? -12.281 -9.030 9.593 1.00 80.62 265 SER A N 1
ATOM 2090 C CA . SER A 1 265 ? -13.424 -8.746 10.471 1.00 80.62 265 SER A CA 1
ATOM 2091 C C . SER A 1 265 ? -13.015 -8.093 11.796 1.00 80.62 265 SER A C 1
ATOM 2093 O O . SER A 1 265 ? -13.809 -7.383 12.411 1.00 80.62 265 SER A O 1
ATOM 2095 N N . THR A 1 266 ? -11.769 -8.300 12.226 1.00 81.69 266 THR A N 1
ATOM 2096 C CA . THR A 1 266 ? -11.212 -7.637 13.405 1.00 81.69 266 THR A CA 1
ATOM 2097 C C . THR A 1 266 ? -10.721 -6.241 13.031 1.00 81.69 266 THR A C 1
ATOM 2099 O O . THR A 1 266 ? -10.194 -6.026 11.937 1.00 81.69 266 THR A O 1
ATOM 2102 N N . LEU A 1 267 ? -10.839 -5.273 13.944 1.00 79.12 267 LEU A N 1
ATOM 2103 C CA . LEU A 1 267 ? -10.372 -3.909 13.680 1.00 79.12 267 LEU A CA 1
ATOM 2104 C C . LEU A 1 267 ? -8.858 -3.900 13.382 1.00 79.12 267 LEU A C 1
ATOM 2106 O O . LEU A 1 267 ? -8.450 -3.382 12.344 1.00 79.12 267 LEU A O 1
ATOM 2110 N N . ALA A 1 268 ? -8.039 -4.565 14.205 1.00 80.50 268 ALA A N 1
ATOM 2111 C CA . ALA A 1 268 ? -6.600 -4.703 13.965 1.00 80.50 268 ALA A CA 1
ATOM 2112 C C . ALA A 1 268 ? -6.263 -5.427 12.650 1.00 80.50 268 ALA A C 1
ATOM 2114 O O . ALA A 1 268 ? -5.352 -4.999 11.933 1.00 80.50 268 ALA A O 1
ATOM 2115 N N . GLY A 1 269 ? -7.014 -6.473 12.299 1.00 84.19 269 GLY A N 1
ATOM 2116 C CA . GLY A 1 269 ? -6.889 -7.176 11.023 1.00 84.19 269 GLY A CA 1
ATOM 2117 C C . GLY A 1 269 ? -7.186 -6.284 9.831 1.00 84.19 269 GLY A C 1
ATOM 2118 O O . GLY A 1 269 ? -6.400 -6.254 8.884 1.00 84.19 269 GLY A O 1
ATOM 2119 N N . SER A 1 270 ? -8.258 -5.493 9.888 1.00 87.19 270 SER A N 1
ATOM 2120 C CA . SER A 1 270 ? -8.613 -4.581 8.798 1.00 87.19 270 SER A CA 1
ATOM 2121 C C . SER A 1 270 ? -7.508 -3.565 8.494 1.00 87.19 270 SER A C 1
ATOM 2123 O O . SER A 1 270 ? -7.101 -3.444 7.338 1.00 87.19 270 SER A O 1
ATOM 2125 N N . PHE A 1 271 ? -6.926 -2.919 9.510 1.00 87.81 271 PHE A N 1
ATOM 2126 C CA . PHE A 1 271 ? -5.792 -2.012 9.309 1.00 87.81 271 PHE A CA 1
ATOM 2127 C C . PHE A 1 271 ? -4.554 -2.728 8.767 1.00 87.81 271 PHE A C 1
ATOM 2129 O O . PHE A 1 271 ? -3.893 -2.204 7.865 1.00 87.81 271 PHE A O 1
ATOM 2136 N N . PHE A 1 272 ? -4.241 -3.916 9.290 1.00 88.81 272 PHE A N 1
ATOM 2137 C CA . PHE A 1 272 ? -3.089 -4.694 8.844 1.00 88.81 272 PHE A CA 1
ATOM 2138 C C . PHE A 1 272 ? -3.208 -5.098 7.370 1.00 88.81 272 PHE A C 1
ATOM 2140 O O . PHE A 1 272 ? -2.305 -4.793 6.587 1.00 88.81 272 PHE A O 1
ATOM 2147 N N . TYR A 1 273 ? -4.311 -5.735 6.969 1.00 91.81 273 TYR A N 1
ATOM 2148 C CA . TYR A 1 273 ? -4.485 -6.236 5.602 1.00 91.81 273 TYR A CA 1
ATOM 2149 C C . TYR A 1 273 ? -4.662 -5.114 4.581 1.00 91.81 273 TYR A C 1
ATOM 2151 O O . TYR A 1 273 ? -4.109 -5.211 3.490 1.00 91.81 273 TYR A O 1
ATOM 2159 N N . VAL A 1 274 ? -5.354 -4.021 4.924 1.00 92.44 274 VAL A N 1
ATOM 2160 C CA . VAL A 1 274 ? -5.480 -2.870 4.014 1.00 92.44 274 VAL A CA 1
ATOM 2161 C C . VAL A 1 274 ? -4.123 -2.202 3.798 1.00 92.44 274 VAL A C 1
ATOM 2163 O O . VAL A 1 274 ? -3.724 -1.984 2.657 1.00 92.44 274 VAL A O 1
ATOM 2166 N N . THR A 1 275 ? -3.367 -1.935 4.868 1.00 92.44 275 THR A N 1
ATOM 2167 C CA . THR A 1 275 ? -2.072 -1.241 4.756 1.00 92.44 275 THR A CA 1
ATOM 2168 C C . THR A 1 275 ? -1.029 -2.108 4.053 1.00 92.44 275 THR A C 1
ATOM 2170 O O . THR A 1 275 ? -0.359 -1.660 3.120 1.00 92.44 275 THR A O 1
ATOM 2173 N N . THR A 1 276 ? -0.887 -3.367 4.480 1.00 91.88 276 THR A N 1
ATOM 2174 C CA . THR A 1 276 ? 0.091 -4.286 3.879 1.00 91.88 276 THR A CA 1
ATOM 2175 C C . THR A 1 276 ? -0.334 -4.744 2.487 1.00 91.88 276 THR A C 1
ATOM 2177 O O . THR A 1 276 ? 0.532 -4.978 1.649 1.00 91.88 276 THR A O 1
ATOM 2180 N N . GLY A 1 277 ? -1.638 -4.810 2.206 1.00 93.44 277 GLY A N 1
ATOM 2181 C CA . GLY A 1 277 ? -2.173 -5.133 0.888 1.00 93.44 277 GLY A CA 1
ATOM 2182 C C . GLY A 1 277 ? -2.000 -4.005 -0.111 1.00 93.44 277 GLY A C 1
ATOM 2183 O O . GLY A 1 277 ? -1.532 -4.257 -1.218 1.00 93.44 277 GLY A O 1
ATOM 2184 N N . ALA A 1 278 ? -2.256 -2.758 0.296 1.00 94.19 278 ALA A N 1
ATOM 2185 C CA . ALA A 1 278 ? -1.918 -1.593 -0.514 1.00 94.19 278 ALA A CA 1
ATOM 2186 C C . ALA A 1 278 ? -0.421 -1.595 -0.852 1.00 94.19 278 ALA A C 1
ATOM 2188 O O . ALA A 1 278 ? -0.060 -1.489 -2.020 1.00 94.19 278 ALA A O 1
ATOM 2189 N N . HIS A 1 279 ? 0.456 -1.812 0.134 1.00 93.62 279 HIS A N 1
ATOM 2190 C CA . HIS A 1 279 ? 1.893 -1.941 -0.120 1.00 93.62 279 HIS A CA 1
ATOM 2191 C C . HIS A 1 279 ? 2.236 -3.121 -1.050 1.00 93.62 279 HIS A C 1
ATOM 2193 O O . HIS A 1 279 ? 3.056 -2.967 -1.949 1.00 93.62 279 HIS A O 1
ATOM 2199 N N . GLY A 1 280 ? 1.588 -4.277 -0.888 1.00 92.75 280 GLY A N 1
ATOM 2200 C CA . GLY A 1 280 ? 1.760 -5.428 -1.778 1.00 92.75 280 GLY A CA 1
ATOM 2201 C C . GLY A 1 280 ? 1.395 -5.117 -3.233 1.00 92.75 280 GLY A C 1
ATOM 2202 O O . GLY A 1 280 ? 2.146 -5.480 -4.134 1.00 92.75 280 GLY A O 1
ATOM 2203 N N . ILE A 1 281 ? 0.306 -4.375 -3.464 1.00 94.12 281 ILE A N 1
ATOM 2204 C CA . ILE A 1 281 ? -0.078 -3.891 -4.801 1.00 94.12 281 ILE A CA 1
ATOM 2205 C C . ILE A 1 281 ? 0.990 -2.942 -5.361 1.00 94.12 281 ILE A C 1
ATOM 2207 O O . ILE A 1 281 ? 1.346 -3.061 -6.526 1.00 94.12 281 ILE A O 1
ATOM 2211 N N . HIS A 1 282 ? 1.560 -2.059 -4.536 1.00 93.88 282 HIS A N 1
ATOM 2212 C CA . HIS A 1 282 ? 2.648 -1.170 -4.964 1.00 93.88 282 HIS A CA 1
ATOM 2213 C C . HIS A 1 282 ? 3.925 -1.912 -5.358 1.00 93.88 282 HIS A C 1
ATOM 2215 O O . HIS A 1 282 ? 4.661 -1.425 -6.200 1.00 93.88 282 HIS A O 1
ATOM 2221 N N . VAL A 1 283 ? 4.216 -3.056 -4.733 1.00 92.50 283 VAL A N 1
ATOM 2222 C CA . VAL A 1 283 ? 5.363 -3.897 -5.115 1.00 92.50 283 VAL A CA 1
ATOM 2223 C C . VAL A 1 283 ? 5.078 -4.680 -6.402 1.00 92.50 283 VAL A C 1
ATOM 2225 O O . VAL A 1 283 ? 6.011 -5.052 -7.110 1.00 92.50 283 VAL A O 1
ATOM 2228 N N . PHE A 1 284 ? 3.807 -4.968 -6.688 1.00 92.25 284 PHE A N 1
ATOM 2229 C CA . PHE A 1 284 ? 3.391 -5.655 -7.908 1.00 92.25 284 PHE A CA 1
ATOM 2230 C C . PHE A 1 284 ? 3.447 -4.758 -9.156 1.00 92.25 284 PHE A C 1
ATOM 2232 O O . PHE A 1 284 ? 3.793 -5.258 -10.227 1.00 92.25 284 PHE A O 1
ATOM 2239 N N . VAL A 1 285 ? 3.084 -3.478 -9.015 1.00 90.50 285 VAL A N 1
ATOM 2240 C CA . VAL A 1 285 ? 3.160 -2.449 -10.072 1.00 90.50 285 VAL A CA 1
ATOM 2241 C C . VAL A 1 285 ? 4.611 -2.077 -10.367 1.00 90.50 285 VAL A C 1
ATOM 2243 O O . VAL A 1 285 ? 4.958 -2.039 -11.569 1.00 90.50 285 VAL A O 1
#